Protein AF-A0A8J6FCC7-F1 (afdb_monomer)

Radius of gyration: 23.12 Å; Cα contacts (8 Å, |Δi|>4): 242; chains: 1; bounding box: 59×63×54 Å

pLDDT: mean 72.23, std 24.95, range [28.55, 98.62]

Secondary structure (DSSP, 8-state):
-HHHHHHHTTS-SSHHHHHHHHHHHH-SSS-SS--HHHHHHHHHHHHHHHHTPPP----EEEEEEEESS---SBTTB--TTTS-HHHH------GGGSS-GGGTS----S--------SSSEEEEEEPTTS-EEEEEEEEGGGSTTGGG-TT-SSS-TT-EEEEEEEEPPPP---------PPPP---------------------------GGGGGGSS--

Structure (mmCIF, N/CA/C/O backbone):
data_AF-A0A8J6FCC7-F1
#
_entry.id   AF-A0A8J6FCC7-F1
#
loop_
_atom_site.group_PDB
_atom_site.id
_atom_site.type_symbol
_atom_site.label_atom_id
_atom_site.label_alt_id
_atom_site.label_comp_id
_atom_site.label_asym_id
_atom_site.label_entity_id
_atom_site.label_seq_id
_atom_site.pdbx_PDB_ins_code
_atom_site.Cartn_x
_atom_site.Cartn_y
_atom_site.Cartn_z
_atom_site.occupancy
_atom_site.B_iso_or_equiv
_atom_site.auth_seq_id
_atom_site.auth_comp_id
_atom_site.auth_asym_id
_atom_site.auth_atom_id
_atom_site.pdbx_PDB_model_num
ATOM 1 N N . MET A 1 1 ? -6.623 -7.037 -11.151 1.00 96.75 1 MET A N 1
ATOM 2 C CA . MET A 1 1 ? -7.764 -7.986 -11.128 1.00 96.75 1 MET A CA 1
ATOM 3 C C . MET A 1 1 ? -7.347 -9.444 -11.271 1.00 96.75 1 MET A C 1
ATOM 5 O O . MET A 1 1 ? -7.702 -10.224 -10.401 1.00 96.75 1 MET A O 1
ATOM 9 N N . ILE A 1 2 ? -6.565 -9.826 -12.291 1.00 98.25 2 ILE A N 1
ATOM 10 C CA . ILE A 1 2 ? -6.150 -11.232 -12.497 1.00 98.25 2 ILE A CA 1
ATOM 11 C C . ILE A 1 2 ? -5.465 -11.830 -11.255 1.00 98.25 2 ILE A C 1
ATOM 13 O O . ILE A 1 2 ? -5.877 -12.890 -10.797 1.00 98.25 2 ILE A O 1
ATOM 17 N N . CYS A 1 3 ? -4.495 -11.131 -10.651 1.00 98.50 3 CYS A N 1
ATOM 18 C CA . CYS A 1 3 ? -3.821 -11.611 -9.435 1.00 98.50 3 CYS A CA 1
ATOM 19 C C . CYS A 1 3 ? -4.802 -11.872 -8.277 1.00 98.50 3 CYS A C 1
ATOM 21 O O . CYS A 1 3 ? -4.715 -12.909 -7.629 1.00 98.50 3 CYS A O 1
ATOM 23 N N . ALA A 1 4 ? -5.773 -10.976 -8.057 1.00 98.31 4 ALA A N 1
ATOM 24 C CA . ALA A 1 4 ? -6.797 -11.150 -7.024 1.00 98.31 4 ALA A CA 1
ATOM 25 C C . ALA A 1 4 ? -7.654 -12.398 -7.283 1.00 98.31 4 ALA A C 1
ATOM 27 O O . ALA A 1 4 ? -7.874 -13.201 -6.383 1.00 98.31 4 ALA A O 1
ATOM 28 N N . TYR A 1 5 ? -8.075 -12.623 -8.529 1.00 98.62 5 TYR A N 1
ATOM 29 C CA . TYR A 1 5 ? -8.822 -13.829 -8.886 1.00 98.62 5 TYR A CA 1
ATOM 30 C C . TYR A 1 5 ? -8.006 -15.117 -8.680 1.00 98.62 5 TYR A C 1
ATOM 32 O O . TYR A 1 5 ? -8.532 -16.110 -8.176 1.00 98.62 5 TYR A O 1
ATOM 40 N N . LEU A 1 6 ? -6.715 -15.106 -9.026 1.00 98.44 6 LEU A N 1
ATOM 41 C CA . LEU A 1 6 ? -5.829 -16.254 -8.816 1.00 98.44 6 LEU A CA 1
ATOM 42 C C . LEU A 1 6 ? -5.686 -16.601 -7.326 1.00 98.44 6 LEU A C 1
ATOM 44 O O . LEU A 1 6 ? -5.734 -17.781 -6.979 1.00 98.44 6 LEU A O 1
ATOM 48 N N . LEU A 1 7 ? -5.588 -15.591 -6.455 1.00 98.44 7 LEU A N 1
ATOM 49 C CA . LEU A 1 7 ? -5.625 -15.771 -4.999 1.00 98.44 7 LEU A CA 1
ATOM 50 C C . LEU A 1 7 ? -6.970 -16.345 -4.540 1.00 98.44 7 LEU A C 1
ATOM 52 O O . LEU A 1 7 ? -7.001 -17.338 -3.823 1.00 98.44 7 LEU A O 1
ATOM 56 N N . HIS A 1 8 ? -8.088 -15.785 -5.013 1.00 98.19 8 HIS A N 1
ATOM 57 C CA . HIS A 1 8 ? -9.436 -16.246 -4.653 1.00 98.19 8 HIS A CA 1
ATOM 58 C C . HIS A 1 8 ? -9.672 -17.724 -4.988 1.00 98.19 8 HIS A C 1
ATOM 60 O O . HIS A 1 8 ? -10.324 -18.450 -4.247 1.00 98.19 8 HIS A O 1
ATOM 66 N N . ARG A 1 9 ? -9.132 -18.188 -6.120 1.00 98.25 9 ARG A N 1
ATOM 67 C CA . ARG A 1 9 ? -9.214 -19.591 -6.547 1.00 98.25 9 ARG A CA 1
ATOM 68 C C . ARG A 1 9 ? -8.182 -20.501 -5.875 1.00 98.25 9 ARG A C 1
ATOM 70 O O . ARG A 1 9 ? -8.119 -21.675 -6.238 1.00 98.25 9 ARG A O 1
ATOM 77 N N . GLY A 1 10 ? -7.362 -19.979 -4.963 1.00 97.19 10 GLY A N 1
ATOM 78 C CA . GLY A 1 10 ? -6.313 -20.727 -4.270 1.00 97.19 10 GLY A CA 1
ATOM 79 C C . GLY A 1 10 ? -5.174 -21.187 -5.183 1.00 97.19 10 GLY A C 1
ATOM 80 O O . GLY A 1 10 ? -4.522 -22.184 -4.887 1.00 97.19 10 GLY A O 1
ATOM 81 N N . LYS A 1 11 ? -4.943 -20.515 -6.323 1.00 98.12 11 LYS A N 1
ATOM 82 C CA . LYS A 1 11 ? -3.810 -20.833 -7.218 1.00 98.12 11 LYS A CA 1
ATOM 83 C C . LYS A 1 11 ? -2.474 -20.377 -6.644 1.00 98.12 11 LYS A C 1
ATOM 85 O O . LYS A 1 11 ? -1.461 -21.009 -6.916 1.00 98.12 11 LYS A O 1
ATOM 90 N N . PHE A 1 12 ? -2.505 -19.308 -5.859 1.00 98.00 12 PHE A N 1
ATOM 91 C CA . PHE A 1 12 ? -1.391 -18.814 -5.062 1.00 98.00 12 PHE A CA 1
ATOM 92 C C . PHE A 1 12 ? -1.893 -18.558 -3.648 1.00 98.00 12 PHE A C 1
ATOM 94 O O . PHE A 1 12 ? -3.062 -18.208 -3.468 1.00 98.00 12 PHE A O 1
ATOM 101 N N . LEU A 1 13 ? -1.014 -18.730 -2.662 1.00 94.00 13 LEU A N 1
ATOM 102 C CA . LEU A 1 13 ? -1.332 -18.445 -1.260 1.00 94.00 13 LEU A CA 1
ATOM 103 C C . LEU A 1 13 ? -0.896 -17.034 -0.859 1.00 94.00 13 LEU A C 1
ATOM 105 O O . LEU A 1 13 ? -1.461 -16.458 0.067 1.00 94.00 13 LEU A O 1
ATOM 109 N N . LYS A 1 14 ? 0.096 -16.473 -1.564 1.00 96.62 14 LYS A N 1
ATOM 110 C CA . LYS A 1 14 ? 0.666 -15.155 -1.276 1.00 96.62 14 LYS A CA 1
ATOM 111 C C . LYS A 1 14 ? 0.460 -14.189 -2.436 1.00 96.62 14 LYS A C 1
ATOM 113 O O . LYS A 1 14 ? 0.658 -14.540 -3.600 1.00 96.62 14 LYS A O 1
ATOM 118 N N . ALA A 1 15 ? 0.138 -12.936 -2.112 1.00 97.31 15 ALA A N 1
ATOM 119 C CA . ALA A 1 15 ? -0.019 -11.862 -3.095 1.00 97.31 15 ALA A CA 1
ATOM 120 C C . ALA A 1 15 ? 1.217 -11.684 -3.987 1.00 97.31 15 ALA A C 1
ATOM 122 O O . ALA A 1 15 ? 1.076 -11.541 -5.202 1.00 97.31 15 ALA A O 1
ATOM 123 N N . GLN A 1 16 ? 2.414 -11.737 -3.394 1.00 97.38 16 GLN A N 1
ATOM 124 C CA . GLN A 1 16 ? 3.677 -11.578 -4.114 1.00 97.38 16 GLN A CA 1
ATOM 125 C C . GLN A 1 16 ? 3.848 -12.636 -5.213 1.00 97.38 16 GLN A C 1
ATOM 127 O O . GLN A 1 16 ? 4.177 -12.287 -6.340 1.00 97.38 16 GLN A O 1
ATOM 132 N N . GLU A 1 17 ? 3.530 -13.901 -4.926 1.00 97.94 17 GLU A N 1
ATOM 133 C CA . GLU A 1 17 ? 3.623 -14.996 -5.902 1.00 97.94 17 GLU A CA 1
ATOM 134 C C . GLU A 1 17 ? 2.693 -14.761 -7.099 1.00 97.94 17 GLU A C 1
ATOM 136 O O . GLU A 1 17 ? 3.100 -14.915 -8.249 1.00 97.94 17 GLU A O 1
ATOM 141 N N . ALA A 1 18 ? 1.455 -14.326 -6.844 1.00 98.31 18 ALA A N 1
ATOM 142 C CA . ALA A 1 18 ? 0.495 -14.021 -7.903 1.00 98.31 18 ALA A CA 1
ATOM 143 C C . ALA A 1 18 ? 0.913 -12.805 -8.751 1.00 98.31 18 ALA A C 1
ATOM 145 O O . ALA A 1 18 ? 0.649 -12.767 -9.957 1.00 98.31 18 ALA A O 1
ATOM 146 N N . LEU A 1 19 ? 1.530 -11.794 -8.132 1.00 98.25 19 LEU A N 1
ATOM 147 C CA . LEU A 1 19 ? 2.054 -10.605 -8.811 1.00 98.25 19 LEU A CA 1
ATOM 148 C C . LEU A 1 19 ? 3.264 -10.949 -9.689 1.00 98.25 19 LEU A C 1
ATOM 150 O O . LEU A 1 19 ? 3.307 -10.527 -10.847 1.00 98.25 19 LEU A O 1
ATOM 154 N N . ASP A 1 20 ? 4.200 -11.739 -9.163 1.00 97.94 20 ASP A N 1
ATOM 155 C CA . ASP A 1 20 ? 5.407 -12.166 -9.876 1.00 97.94 20 ASP A CA 1
ATOM 156 C C . ASP A 1 20 ? 5.064 -13.095 -11.036 1.00 97.94 20 ASP A C 1
ATOM 158 O O . ASP A 1 20 ? 5.525 -12.877 -12.156 1.00 97.94 20 ASP A O 1
ATOM 162 N N . PHE A 1 21 ? 4.174 -14.067 -10.810 1.00 98.31 21 PHE A N 1
ATOM 163 C CA . PHE A 1 21 ? 3.663 -14.933 -11.870 1.00 98.31 21 PHE A CA 1
ATOM 164 C C . PHE A 1 21 ? 3.026 -14.123 -13.003 1.00 98.31 21 PHE A C 1
ATOM 166 O O . PHE A 1 21 ? 3.304 -14.364 -14.177 1.00 98.31 21 PHE A O 1
ATOM 173 N N . TYR A 1 22 ? 2.189 -13.136 -12.667 1.00 98.19 22 TYR A N 1
ATOM 174 C CA . TYR A 1 22 ? 1.583 -12.273 -13.676 1.00 98.19 22 TYR A CA 1
ATOM 175 C C . TYR A 1 22 ? 2.640 -11.484 -14.458 1.00 98.19 22 TYR A C 1
ATOM 177 O O . TYR A 1 22 ? 2.552 -11.419 -15.681 1.00 98.19 22 TYR A O 1
ATOM 185 N N . GLY A 1 23 ? 3.643 -10.917 -13.779 1.00 97.81 23 GLY A N 1
ATOM 186 C CA . GLY A 1 23 ? 4.744 -10.203 -14.428 1.00 97.81 23 GLY A CA 1
ATOM 187 C C . GLY A 1 23 ? 5.540 -11.084 -15.388 1.00 97.81 23 GLY A C 1
ATOM 188 O O . GLY A 1 23 ? 5.750 -10.688 -16.531 1.00 97.81 23 GLY A O 1
ATOM 189 N N . GLU A 1 24 ? 5.920 -12.287 -14.952 1.00 97.62 24 GLU A N 1
ATOM 190 C CA . GLU A 1 24 ? 6.700 -13.244 -15.749 1.00 97.62 24 GLU A CA 1
ATOM 191 C C . GLU A 1 24 ? 5.948 -13.711 -17.001 1.00 97.62 24 GLU A C 1
ATOM 193 O O . GLU A 1 24 ? 6.526 -13.820 -18.078 1.00 97.62 24 GLU A O 1
ATOM 198 N N . VAL A 1 25 ? 4.650 -14.000 -16.868 1.00 97.31 25 VAL A N 1
ATOM 199 C CA . VAL A 1 25 ? 3.856 -14.566 -17.966 1.00 97.31 25 VAL A CA 1
ATOM 200 C C . VAL A 1 25 ? 3.360 -13.484 -18.926 1.00 97.31 25 VAL A C 1
ATOM 202 O O . VAL A 1 25 ? 3.245 -13.729 -20.128 1.00 97.31 25 VAL A O 1
ATOM 205 N N . ARG A 1 26 ? 3.033 -12.285 -18.426 1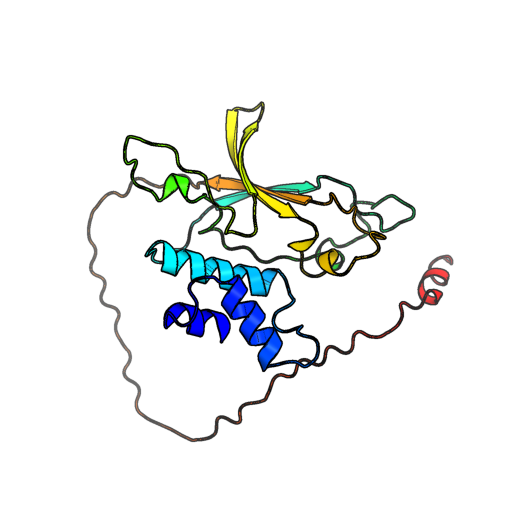.00 97.00 26 ARG A N 1
ATOM 206 C CA . ARG A 1 26 ? 2.419 -11.225 -19.241 1.00 97.00 26 ARG A CA 1
ATOM 207 C C . ARG A 1 26 ? 3.436 -10.347 -19.966 1.00 97.00 26 ARG A C 1
ATOM 209 O O . ARG A 1 26 ? 3.081 -9.805 -21.021 1.00 97.00 26 ARG A O 1
ATOM 216 N N . THR A 1 27 ? 4.637 -10.159 -19.413 1.00 96.38 27 THR A N 1
ATOM 217 C CA . THR A 1 27 ? 5.650 -9.231 -19.946 1.00 96.38 27 THR A CA 1
ATOM 218 C C . THR A 1 27 ? 7.004 -9.913 -20.149 1.00 96.38 27 THR A C 1
ATOM 220 O O . THR A 1 27 ? 7.252 -11.006 -19.659 1.00 96.38 27 THR A O 1
ATOM 223 N N . ARG A 1 28 ? 7.896 -9.283 -20.926 1.00 95.62 28 ARG A N 1
ATOM 224 C CA . ARG A 1 28 ? 9.250 -9.814 -21.193 1.00 95.62 28 ARG A CA 1
ATOM 225 C C . ARG A 1 28 ? 10.293 -9.353 -20.176 1.00 95.62 28 ARG A C 1
ATOM 227 O O . ARG A 1 28 ? 11.355 -9.952 -20.065 1.00 95.62 28 ARG A O 1
ATOM 234 N N . ASP A 1 29 ? 10.004 -8.268 -19.471 1.00 94.44 29 ASP A N 1
ATOM 235 C CA . ASP A 1 29 ? 10.892 -7.591 -18.525 1.00 94.44 29 ASP A CA 1
ATOM 236 C C . ASP A 1 29 ? 10.476 -7.804 -17.061 1.00 94.44 29 ASP A C 1
ATOM 238 O O . ASP A 1 29 ? 11.040 -7.177 -16.164 1.00 94.44 29 ASP A O 1
ATOM 242 N N . LYS A 1 30 ? 9.480 -8.671 -16.826 1.00 93.38 30 LYS A N 1
ATOM 243 C CA . LYS A 1 30 ? 8.884 -8.986 -15.519 1.00 93.38 30 LYS A CA 1
ATOM 244 C C . LYS A 1 30 ? 8.167 -7.806 -14.850 1.00 93.38 30 LYS A C 1
ATOM 246 O O . LYS A 1 30 ? 7.770 -7.892 -13.689 1.00 93.38 30 LYS A O 1
ATOM 251 N N . LYS A 1 31 ? 7.949 -6.698 -15.567 1.00 92.31 31 LYS A N 1
ATOM 252 C CA . LYS A 1 31 ? 7.209 -5.528 -15.079 1.00 92.31 31 LYS A CA 1
ATOM 253 C C . LYS A 1 31 ? 5.712 -5.661 -15.351 1.00 92.31 31 LYS A C 1
ATOM 255 O O . LYS A 1 31 ? 5.165 -4.985 -16.213 1.00 92.31 31 LYS A O 1
ATOM 260 N N . GLY A 1 32 ? 5.049 -6.524 -14.583 1.00 95.62 32 GLY A N 1
ATOM 261 C CA . GLY A 1 32 ? 3.588 -6.644 -14.579 1.00 95.62 32 GLY A CA 1
ATOM 262 C C . GLY A 1 32 ? 2.915 -5.481 -13.841 1.00 95.62 32 GLY A C 1
ATOM 263 O O . GLY A 1 32 ? 2.844 -4.357 -14.329 1.00 95.62 32 GLY A O 1
ATOM 264 N N . VAL A 1 33 ? 2.412 -5.745 -12.634 1.00 96.88 33 VAL A N 1
ATOM 265 C CA . VAL A 1 33 ? 1.816 -4.705 -11.779 1.00 96.88 33 VAL A CA 1
ATOM 266 C C . VAL A 1 33 ? 2.926 -4.017 -10.987 1.00 96.88 33 VAL A C 1
ATOM 268 O O . VAL A 1 33 ? 3.429 -4.558 -9.998 1.00 96.88 33 VAL A O 1
ATOM 271 N N . THR A 1 34 ? 3.323 -2.831 -11.442 1.00 95.44 34 THR A N 1
ATOM 272 C CA . THR A 1 34 ? 4.448 -2.074 -10.871 1.00 95.44 34 THR A CA 1
ATOM 273 C C . THR A 1 34 ? 4.022 -0.901 -9.997 1.00 95.44 34 THR A C 1
ATOM 275 O O . THR A 1 34 ? 4.794 -0.499 -9.133 1.00 95.44 34 THR A O 1
ATOM 278 N N . ILE A 1 35 ? 2.803 -0.380 -10.166 1.00 96.25 35 ILE A N 1
ATOM 279 C CA . ILE A 1 35 ? 2.287 0.732 -9.360 1.00 96.25 35 ILE A CA 1
ATOM 280 C C . ILE A 1 35 ? 2.019 0.234 -7.924 1.00 96.25 35 ILE A C 1
ATOM 282 O O . ILE A 1 35 ? 1.178 -0.656 -7.749 1.00 96.25 35 ILE A O 1
ATOM 286 N N . PRO A 1 36 ? 2.685 0.792 -6.894 1.00 96.81 36 PRO A N 1
ATOM 287 C CA . PRO A 1 36 ? 2.540 0.371 -5.501 1.00 96.81 36 PRO A CA 1
ATOM 288 C C . PRO A 1 36 ? 1.097 0.319 -5.008 1.00 96.81 36 PRO A C 1
ATOM 290 O O . PRO A 1 36 ? 0.691 -0.687 -4.438 1.00 96.81 36 PRO A O 1
ATOM 293 N N . SER A 1 37 ? 0.275 1.333 -5.288 1.00 96.88 37 SER A N 1
ATOM 294 C CA . SER A 1 37 ? -1.135 1.314 -4.884 1.00 96.88 37 SER A CA 1
ATOM 295 C C . SER A 1 37 ? -1.917 0.158 -5.509 1.00 96.88 37 SER A C 1
ATOM 297 O O . SER A 1 37 ? -2.739 -0.457 -4.837 1.00 96.88 37 SER A O 1
ATOM 299 N N . GLN A 1 38 ? -1.638 -0.211 -6.761 1.00 97.62 38 GLN A N 1
ATOM 300 C CA . GLN A 1 38 ? -2.282 -1.374 -7.381 1.00 97.62 38 GLN A CA 1
ATOM 301 C C . GLN A 1 38 ? -1.843 -2.678 -6.706 1.00 97.62 38 GLN A C 1
ATOM 303 O O . GLN A 1 38 ? -2.673 -3.547 -6.439 1.00 97.62 38 GLN A O 1
ATOM 308 N N . ARG A 1 39 ? -0.546 -2.806 -6.395 1.00 97.88 39 ARG A N 1
ATOM 309 C CA . ARG A 1 39 ? 0.006 -3.959 -5.667 1.00 97.88 39 ARG A CA 1
ATOM 310 C C . ARG A 1 39 ? -0.614 -4.070 -4.275 1.00 97.88 39 ARG A C 1
ATOM 312 O O . ARG A 1 39 ? -1.103 -5.141 -3.925 1.00 97.88 39 ARG A O 1
ATOM 319 N N . ARG A 1 40 ? -0.702 -2.958 -3.536 1.00 97.62 40 ARG A N 1
ATOM 320 C CA . ARG A 1 40 ? -1.323 -2.869 -2.206 1.00 97.62 40 ARG A CA 1
ATOM 321 C C . ARG A 1 40 ? -2.738 -3.442 -2.188 1.00 97.62 40 ARG A C 1
ATOM 323 O O . ARG A 1 40 ? -3.073 -4.185 -1.279 1.00 97.62 40 ARG A O 1
ATOM 330 N N . TYR A 1 41 ? -3.553 -3.177 -3.209 1.00 97.81 41 TYR A N 1
ATOM 331 C CA . TYR A 1 41 ? -4.910 -3.733 -3.282 1.00 97.81 41 TYR A CA 1
ATOM 332 C C . TYR A 1 41 ? -4.939 -5.254 -3.514 1.00 97.81 41 TYR A C 1
ATOM 334 O O . TYR A 1 41 ? -5.867 -5.925 -3.065 1.00 97.81 41 TYR A O 1
ATOM 342 N N . VAL A 1 42 ? -3.919 -5.830 -4.160 1.00 98.19 42 VAL A N 1
ATOM 343 C CA . VAL A 1 42 ? -3.766 -7.293 -4.238 1.00 98.19 42 VAL A CA 1
ATOM 344 C C . VAL A 1 42 ? -3.402 -7.866 -2.865 1.00 98.19 42 VAL A C 1
ATOM 346 O O . VAL A 1 42 ? -3.966 -8.885 -2.471 1.00 98.19 42 VAL A O 1
ATOM 349 N N . TYR A 1 43 ? -2.534 -7.186 -2.110 1.00 97.56 43 TYR A N 1
ATOM 350 C CA . TYR A 1 43 ? -2.222 -7.549 -0.723 1.00 97.56 43 TYR A CA 1
ATOM 351 C C . TYR A 1 43 ? -3.434 -7.434 0.204 1.00 97.56 43 TYR A C 1
ATOM 353 O O . TYR A 1 43 ? -3.715 -8.372 0.941 1.00 97.56 43 TYR A O 1
ATOM 361 N N . TYR A 1 44 ? -4.204 -6.347 0.117 1.00 96.88 44 TYR A N 1
ATOM 362 C CA . TYR A 1 44 ? -5.465 -6.178 0.846 1.00 96.88 44 TYR A CA 1
ATOM 363 C C . TYR A 1 44 ? -6.417 -7.345 0.610 1.00 96.88 44 TYR A C 1
ATOM 365 O O . TYR A 1 44 ? -6.943 -7.928 1.554 1.00 96.88 44 TYR A O 1
ATOM 373 N N . TYR A 1 45 ? -6.600 -7.737 -0.648 1.00 97.62 45 TYR A N 1
ATOM 374 C CA . TYR A 1 45 ? -7.473 -8.855 -0.970 1.00 97.62 45 TYR A CA 1
ATOM 375 C C . TYR A 1 45 ? -6.923 -10.198 -0.468 1.00 97.62 45 TYR A C 1
ATOM 377 O O . TYR A 1 45 ? -7.663 -10.995 0.103 1.00 97.62 45 TYR A O 1
ATOM 385 N N . SER A 1 46 ? -5.615 -10.432 -0.613 1.00 96.75 46 SER A N 1
ATOM 386 C CA . SER A 1 46 ? -4.942 -11.606 -0.041 1.00 96.75 46 SER A CA 1
ATOM 387 C C . SER A 1 46 ? -5.131 -11.689 1.474 1.00 96.75 46 SER A C 1
ATOM 389 O O . SER A 1 46 ? -5.350 -12.775 2.003 1.00 96.75 46 SER A O 1
ATOM 391 N N . TYR A 1 47 ? -5.070 -10.549 2.165 1.00 94.94 47 TYR A N 1
ATOM 392 C CA . TYR A 1 47 ? -5.268 -10.454 3.605 1.00 94.94 47 TYR A CA 1
ATOM 393 C C . TYR A 1 47 ? -6.703 -10.810 4.011 1.00 94.94 47 TYR A C 1
ATOM 395 O O . TYR A 1 47 ? -6.880 -11.581 4.953 1.00 94.94 47 TYR A O 1
ATOM 403 N N . LEU A 1 48 ? -7.718 -10.321 3.287 1.00 95.56 48 LEU A N 1
ATOM 404 C CA . LEU A 1 48 ? -9.117 -10.701 3.534 1.00 95.56 48 LEU A CA 1
ATOM 405 C C . LEU A 1 48 ? -9.312 -12.217 3.415 1.00 95.56 48 LEU A C 1
ATOM 407 O O . LEU A 1 48 ? -9.881 -12.834 4.311 1.00 95.56 48 LEU A O 1
ATOM 411 N N . LEU A 1 49 ? -8.778 -12.826 2.349 1.00 95.69 49 LEU A N 1
ATOM 412 C CA . LEU A 1 49 ? -8.870 -14.272 2.129 1.00 95.69 49 LEU A CA 1
ATOM 413 C C . LEU A 1 49 ? -8.152 -15.073 3.221 1.00 95.69 49 LEU A C 1
ATOM 415 O O . LEU A 1 49 ? -8.724 -16.009 3.767 1.00 95.69 49 LEU A O 1
ATOM 419 N N . LYS A 1 50 ? -6.907 -14.703 3.556 1.00 94.00 50 LYS A N 1
ATOM 420 C CA . LYS A 1 50 ? -6.083 -15.417 4.548 1.00 94.00 50 LYS A CA 1
ATOM 421 C C . LYS A 1 50 ? -6.723 -15.418 5.937 1.00 94.00 50 LYS A C 1
ATOM 423 O O . LYS A 1 50 ? -6.610 -16.409 6.652 1.00 94.00 50 LYS A O 1
ATOM 428 N N . ASN A 1 51 ? -7.386 -14.324 6.305 1.00 92.06 51 ASN A N 1
ATOM 429 C CA . ASN A 1 51 ? -7.990 -14.151 7.624 1.00 92.06 51 ASN A CA 1
ATOM 430 C C . ASN A 1 51 ? -9.501 -14.442 7.645 1.00 92.06 51 ASN A C 1
ATOM 432 O O . ASN A 1 51 ? -10.120 -14.281 8.690 1.00 92.06 51 ASN A O 1
ATOM 436 N N . ASN A 1 52 ? -10.092 -14.877 6.523 1.00 93.62 52 ASN A N 1
ATOM 437 C CA . ASN A 1 52 ? -11.537 -15.093 6.370 1.00 93.62 52 ASN A CA 1
ATOM 438 C C . ASN A 1 52 ? -12.373 -13.882 6.822 1.00 93.62 52 ASN A C 1
ATOM 440 O O . ASN A 1 52 ? -13.345 -14.022 7.561 1.00 93.62 52 ASN A O 1
ATOM 444 N N . LEU A 1 53 ? -11.959 -12.685 6.404 1.00 93.06 53 LEU A N 1
ATOM 445 C CA . LEU A 1 53 ? -12.613 -11.433 6.771 1.00 93.06 53 LEU A CA 1
ATOM 446 C C . LEU A 1 53 ? -13.539 -10.953 5.657 1.00 93.06 53 LEU A C 1
ATOM 448 O O . LEU A 1 53 ? -13.137 -10.874 4.493 1.00 93.06 53 LEU A O 1
ATOM 452 N N . ASP A 1 54 ? -14.732 -10.519 6.047 1.00 93.56 54 ASP A N 1
ATOM 453 C CA . ASP A 1 54 ? -15.622 -9.762 5.177 1.00 93.56 54 ASP A CA 1
ATOM 454 C C . ASP A 1 54 ? -15.281 -8.271 5.240 1.00 93.56 54 ASP A C 1
ATOM 456 O O . ASP A 1 54 ? -15.132 -7.672 6.310 1.00 93.56 54 ASP A O 1
ATOM 460 N N . TYR A 1 55 ? -15.158 -7.652 4.067 1.00 94.38 55 TYR A N 1
ATOM 461 C CA . TYR A 1 55 ? -14.916 -6.220 3.981 1.00 94.38 55 TYR A CA 1
ATOM 462 C C . TYR A 1 55 ? -16.128 -5.433 4.492 1.00 94.38 55 TYR A C 1
ATOM 464 O O . TYR A 1 55 ? -17.258 -5.649 4.052 1.00 94.38 55 TYR A O 1
ATOM 472 N N . ARG A 1 56 ? -15.868 -4.435 5.339 1.00 92.94 56 ARG A N 1
ATOM 473 C CA . ARG A 1 56 ? -16.845 -3.413 5.728 1.00 92.94 56 ARG A CA 1
ATOM 474 C C . ARG A 1 56 ? -16.218 -2.019 5.666 1.00 92.94 56 ARG A C 1
ATOM 476 O O . ARG A 1 56 ? -15.027 -1.880 5.943 1.00 92.94 56 ARG A O 1
ATOM 483 N N . PRO A 1 57 ? -16.980 -0.965 5.343 1.00 93.94 57 PRO A N 1
ATOM 484 C CA . PRO A 1 57 ? -16.488 0.399 5.482 1.00 93.94 57 PRO A CA 1
ATOM 485 C C . PRO A 1 57 ? -16.112 0.694 6.942 1.00 93.94 57 PRO A C 1
ATOM 487 O O . PRO A 1 57 ? -16.904 0.445 7.850 1.00 93.94 57 PRO A O 1
ATOM 490 N N . VAL A 1 58 ? -14.914 1.236 7.172 1.00 92.69 58 VAL A N 1
ATOM 491 C CA . VAL A 1 58 ? -14.448 1.656 8.504 1.00 92.69 58 VAL A CA 1
ATOM 492 C C . VAL A 1 58 ? -14.257 3.163 8.496 1.00 92.69 58 VAL A C 1
ATOM 494 O O . VAL A 1 58 ? -13.359 3.682 7.828 1.00 92.69 58 VAL A O 1
ATOM 497 N N . ALA A 1 59 ? -15.123 3.871 9.217 1.00 94.06 59 ALA A N 1
ATOM 498 C CA . ALA A 1 59 ? -15.029 5.314 9.368 1.00 94.06 59 ALA A CA 1
ATOM 499 C C . ALA A 1 59 ? -13.885 5.666 10.328 1.00 94.06 59 ALA A C 1
ATOM 501 O O . ALA A 1 59 ? -13.839 5.196 11.463 1.00 94.06 59 ALA A O 1
ATOM 502 N N . LEU A 1 60 ? -12.962 6.505 9.864 1.00 93.44 60 LEU A N 1
ATOM 503 C CA . LEU A 1 60 ? -11.861 7.039 10.659 1.00 93.44 60 LEU A CA 1
ATOM 504 C C . LEU A 1 60 ? -11.792 8.550 10.474 1.00 93.44 60 LEU A C 1
ATOM 506 O O . LEU A 1 60 ? -12.052 9.069 9.389 1.00 93.44 60 LEU A O 1
ATOM 510 N N . LEU A 1 61 ? -11.382 9.252 11.525 1.00 94.38 61 LEU A N 1
ATOM 511 C CA . LEU A 1 61 ? -11.044 10.666 11.444 1.00 94.38 61 LEU A CA 1
ATOM 512 C C . LEU A 1 61 ? -9.574 10.794 11.072 1.00 94.38 61 LEU A C 1
ATOM 514 O O . LEU A 1 61 ? -8.708 10.322 11.807 1.00 94.38 61 LEU A O 1
ATOM 518 N N . PHE A 1 62 ? -9.291 11.435 9.943 1.00 94.44 62 PHE A N 1
ATOM 519 C CA . PHE A 1 62 ? -7.930 11.769 9.539 1.00 94.44 62 PHE A CA 1
ATOM 520 C C . PHE A 1 62 ? -7.503 13.094 10.174 1.00 94.44 62 PHE A C 1
ATOM 522 O O . PHE A 1 62 ? -8.176 14.107 10.003 1.00 94.44 62 PHE A O 1
ATOM 529 N N . HIS A 1 63 ? -6.383 13.094 10.901 1.00 93.06 63 HIS A N 1
ATOM 530 C CA . HIS A 1 63 ? -5.924 14.276 11.643 1.00 93.06 63 HIS A CA 1
ATOM 531 C C . HIS A 1 63 ? -4.784 15.000 10.951 1.00 93.06 63 HIS A C 1
ATOM 533 O O . HIS A 1 63 ? -4.789 16.225 10.855 1.00 93.06 63 HIS A O 1
ATOM 539 N N . LYS A 1 64 ? -3.761 14.255 10.527 1.00 92.44 64 LYS A N 1
ATOM 540 C CA . LYS A 1 64 ? -2.545 14.841 9.960 1.00 92.44 64 LYS A CA 1
ATOM 541 C C . LYS A 1 64 ? -1.741 13.838 9.144 1.00 92.44 64 LYS A C 1
ATOM 543 O O . LYS A 1 64 ? -1.807 12.627 9.353 1.00 92.44 64 LYS A O 1
ATOM 548 N N . MET A 1 65 ? -0.912 14.401 8.273 1.00 92.00 65 MET A N 1
ATOM 549 C CA . MET A 1 65 ? 0.163 13.730 7.553 1.00 92.00 65 MET A CA 1
ATOM 550 C C . MET A 1 65 ? 1.506 14.283 8.036 1.00 92.00 65 MET A C 1
ATOM 552 O O . MET A 1 65 ? 1.626 15.486 8.274 1.00 92.00 65 MET A O 1
ATOM 556 N N . MET A 1 66 ? 2.517 13.429 8.164 1.00 90.88 66 MET A N 1
ATOM 557 C CA . MET A 1 66 ? 3.880 13.833 8.511 1.00 90.88 66 MET A CA 1
ATOM 558 C C . MET A 1 66 ? 4.883 13.195 7.554 1.00 90.88 66 MET A C 1
ATOM 560 O O . MET A 1 66 ? 4.754 12.018 7.220 1.00 90.88 66 MET A O 1
ATOM 564 N N . PHE A 1 67 ? 5.896 13.957 7.147 1.00 92.06 67 PHE A N 1
ATOM 565 C CA . PHE A 1 67 ? 7.034 13.430 6.398 1.00 92.06 67 PHE A CA 1
ATOM 566 C C . PHE A 1 67 ? 8.215 13.209 7.328 1.00 92.06 67 PHE A C 1
ATOM 568 O O . PHE A 1 67 ? 8.545 14.083 8.127 1.00 92.06 67 PHE A O 1
ATOM 575 N N . GLU A 1 68 ? 8.860 12.053 7.204 1.00 89.88 68 GLU A N 1
ATOM 576 C CA . GLU A 1 68 ? 10.054 11.736 7.992 1.00 89.88 68 GLU A CA 1
ATOM 577 C C . GLU A 1 68 ? 11.293 12.492 7.489 1.00 89.88 68 GLU A C 1
ATOM 579 O O . GLU A 1 68 ? 12.162 12.861 8.270 1.00 89.88 68 GLU A O 1
ATOM 584 N N . THR A 1 69 ? 11.359 12.781 6.187 1.00 90.25 69 THR A N 1
ATOM 585 C CA . THR A 1 69 ? 12.394 13.638 5.587 1.00 90.25 69 THR A CA 1
ATOM 586 C C . THR A 1 69 ? 11.767 14.630 4.612 1.00 90.25 69 THR A C 1
ATOM 588 O O . THR A 1 69 ? 10.638 14.440 4.161 1.00 90.25 69 THR A O 1
ATOM 591 N N . ILE A 1 70 ? 12.479 15.714 4.300 1.00 86.75 70 ILE A N 1
ATOM 592 C CA . ILE A 1 70 ? 11.974 16.782 3.429 1.00 86.75 70 ILE A CA 1
ATOM 593 C C . ILE A 1 70 ? 12.259 16.415 1.962 1.00 86.75 70 ILE A C 1
ATOM 595 O O . ILE A 1 70 ? 13.414 16.136 1.633 1.00 86.75 70 ILE A O 1
ATOM 599 N N . PRO A 1 71 ? 11.252 16.421 1.068 1.00 86.12 71 PRO A N 1
ATOM 600 C CA . PRO A 1 71 ? 11.490 16.282 -0.366 1.00 86.12 71 PRO A CA 1
ATOM 601 C C . PRO A 1 71 ? 12.345 17.435 -0.929 1.00 86.12 71 PRO A C 1
ATOM 603 O O . PRO A 1 71 ? 12.212 18.579 -0.502 1.00 86.12 71 PRO A O 1
ATOM 606 N N . MET A 1 72 ? 13.208 17.158 -1.906 1.00 84.06 72 MET A N 1
ATOM 607 C CA . MET A 1 72 ? 14.228 18.080 -2.427 1.00 84.06 72 MET A CA 1
ATOM 608 C C . MET A 1 72 ? 13.916 18.511 -3.869 1.00 84.06 72 MET A C 1
ATOM 610 O O . MET A 1 72 ? 14.514 18.005 -4.812 1.00 84.06 72 MET A O 1
ATOM 614 N N . PHE A 1 73 ? 12.972 19.436 -4.058 1.00 74.81 73 PHE A N 1
ATOM 615 C CA . PHE A 1 73 ? 12.540 19.872 -5.399 1.00 74.81 73 PHE A CA 1
ATOM 616 C C . PHE A 1 73 ? 13.102 21.241 -5.825 1.00 74.81 73 PHE A C 1
ATOM 618 O O . PHE A 1 73 ? 13.205 21.487 -7.022 1.00 74.81 73 PHE A O 1
ATOM 625 N N . SER A 1 74 ? 13.566 22.076 -4.883 1.00 64.94 74 SER A N 1
ATOM 626 C CA . SER A 1 74 ? 14.148 23.399 -5.168 1.00 64.94 74 SER A CA 1
ATOM 627 C C . SER A 1 74 ? 15.458 23.608 -4.396 1.00 64.94 74 SER A C 1
ATOM 629 O O . SER A 1 74 ? 15.471 24.128 -3.280 1.00 64.94 74 SER A O 1
ATOM 631 N N . GLY A 1 75 ? 16.584 23.157 -4.962 1.00 57.72 75 GLY A N 1
ATOM 632 C CA . GLY A 1 75 ? 17.921 23.429 -4.405 1.00 57.72 75 GLY A CA 1
ATOM 633 C C . GLY A 1 75 ? 18.159 22.886 -2.987 1.00 57.72 75 GLY A C 1
ATOM 634 O O . GLY A 1 75 ? 18.891 23.494 -2.212 1.00 57.72 75 GLY A O 1
ATOM 635 N N . GLY A 1 76 ? 17.520 21.767 -2.628 1.00 57.47 76 GLY A N 1
ATOM 636 C CA . GLY A 1 76 ? 17.641 21.143 -1.301 1.00 57.47 76 GLY A CA 1
ATOM 637 C C . GLY A 1 76 ? 16.571 21.559 -0.285 1.00 57.47 76 GLY A C 1
ATOM 638 O O . GLY A 1 76 ? 16.585 21.068 0.841 1.00 57.47 76 GLY A O 1
ATOM 639 N N . THR A 1 77 ? 15.609 22.403 -0.671 1.00 57.25 77 THR A N 1
ATOM 640 C CA . THR A 1 77 ? 14.400 22.674 0.124 1.00 57.25 77 THR A CA 1
ATOM 641 C C . THR A 1 77 ? 13.141 22.50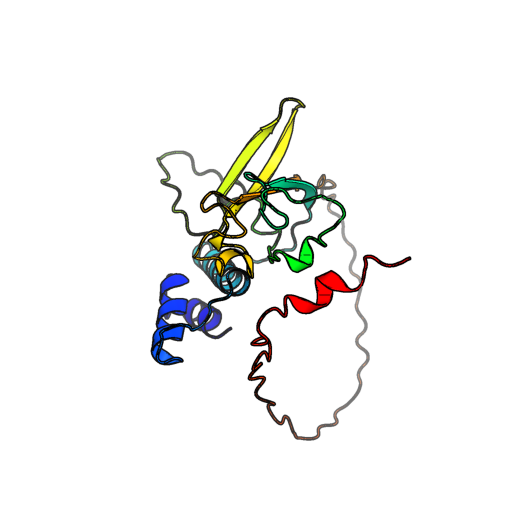2 -0.727 1.00 57.25 77 THR A C 1
ATOM 643 O O . THR A 1 77 ? 13.187 22.553 -1.955 1.00 57.25 77 THR A O 1
ATOM 646 N N . CYS A 1 78 ? 12.005 22.254 -0.079 1.00 58.09 78 CYS A N 1
ATOM 647 C CA . CYS A 1 78 ? 10.683 22.317 -0.694 1.00 58.09 78 CYS A CA 1
ATOM 648 C C . CYS A 1 78 ? 9.915 23.421 0.032 1.00 58.09 78 CYS A C 1
ATOM 650 O O . CYS A 1 78 ? 9.630 23.295 1.226 1.00 58.09 78 CYS A O 1
ATOM 652 N N . SER A 1 79 ? 9.592 24.517 -0.651 1.00 54.50 79 SER A N 1
ATOM 653 C CA . SER A 1 79 ? 8.671 25.516 -0.111 1.00 54.50 79 SER A CA 1
ATOM 654 C C . SER A 1 79 ? 7.261 24.910 -0.091 1.00 54.50 79 SER A C 1
ATOM 656 O O . SER A 1 79 ? 6.790 24.358 -1.083 1.00 54.50 79 SER A O 1
ATOM 658 N N . LYS A 1 80 ? 6.565 24.993 1.054 1.00 52.91 80 LYS A N 1
ATOM 659 C CA . LYS A 1 80 ? 5.194 24.456 1.226 1.00 52.91 80 LYS A CA 1
ATOM 660 C C . LYS A 1 80 ? 4.169 25.035 0.239 1.00 52.91 80 LYS A C 1
ATOM 662 O O . LYS A 1 80 ? 3.085 24.479 0.114 1.00 52.91 80 LYS A O 1
ATOM 667 N N . TYR A 1 81 ? 4.494 26.157 -0.398 1.00 49.38 81 TYR A N 1
ATOM 668 C CA . TYR A 1 81 ? 3.565 26.969 -1.181 1.00 49.38 81 TYR A CA 1
ATOM 669 C C . TYR A 1 81 ? 3.751 26.843 -2.698 1.00 49.38 81 TYR A C 1
ATOM 671 O O . TYR A 1 81 ? 2.914 27.351 -3.431 1.00 49.38 81 TYR A O 1
ATOM 679 N N . ASP A 1 82 ? 4.811 26.175 -3.167 1.00 47.06 82 ASP A N 1
ATOM 680 C CA . ASP A 1 82 ? 5.208 26.201 -4.588 1.00 47.06 82 ASP A CA 1
ATOM 681 C C . ASP A 1 82 ? 4.964 24.863 -5.310 1.00 47.06 82 ASP A C 1
ATOM 683 O O . ASP A 1 82 ? 5.082 24.742 -6.525 1.00 47.06 82 ASP A O 1
ATOM 687 N N . LEU A 1 83 ? 4.587 23.821 -4.563 1.00 52.59 83 LEU A N 1
ATOM 688 C CA . LEU A 1 83 ? 4.427 22.467 -5.083 1.00 52.59 83 LEU A CA 1
ATOM 689 C C . LEU A 1 83 ? 3.111 21.882 -4.580 1.00 52.59 83 LEU A C 1
ATOM 691 O O . LEU A 1 83 ? 2.951 21.573 -3.400 1.00 52.59 83 LEU A O 1
ATOM 695 N N . SER A 1 84 ? 2.149 21.705 -5.485 1.00 56.06 84 SER A N 1
ATOM 696 C CA . SER A 1 84 ? 0.970 20.891 -5.195 1.00 56.06 84 SER A CA 1
ATOM 697 C C . SER A 1 84 ? 1.446 19.472 -4.876 1.00 56.06 84 SER A C 1
ATOM 699 O O . SER A 1 84 ? 1.990 18.805 -5.758 1.00 56.06 84 SER A O 1
ATOM 701 N N . LEU A 1 85 ? 1.249 19.012 -3.636 1.00 58.75 85 LEU A N 1
ATOM 702 C CA . LEU A 1 85 ? 1.664 17.684 -3.155 1.00 58.75 85 LEU A CA 1
ATOM 703 C C . LEU A 1 85 ? 1.256 16.547 -4.110 1.00 58.75 85 LEU A C 1
ATOM 705 O O . LEU A 1 85 ? 2.030 15.615 -4.317 1.00 58.75 85 LEU A O 1
ATOM 709 N N . GLU A 1 86 ? 0.103 16.681 -4.774 1.00 57.34 86 GLU A N 1
ATOM 710 C CA . GLU A 1 86 ? -0.404 15.749 -5.795 1.00 57.34 86 GLU A CA 1
ATOM 711 C C . GLU A 1 86 ? 0.538 15.560 -6.998 1.00 57.34 86 GLU A C 1
ATOM 713 O O . GLU A 1 86 ? 0.599 14.484 -7.601 1.00 57.34 86 GLU A O 1
ATOM 718 N N . LYS A 1 87 ? 1.318 16.590 -7.352 1.00 67.44 87 LYS A N 1
ATOM 719 C CA . LYS A 1 87 ? 2.316 16.501 -8.428 1.00 67.44 87 LYS A CA 1
ATOM 720 C C . LYS A 1 87 ? 3.550 15.706 -8.000 1.00 67.44 87 LYS A C 1
ATOM 722 O O . LYS A 1 87 ? 4.196 15.111 -8.855 1.00 67.44 87 LYS A O 1
ATOM 727 N N . MET A 1 88 ? 3.855 15.648 -6.702 1.00 71.25 88 MET A N 1
ATOM 728 C CA . MET A 1 88 ? 5.084 15.040 -6.177 1.00 71.25 88 MET A CA 1
ATOM 729 C C . MET A 1 88 ? 4.918 13.538 -5.928 1.00 71.25 88 MET A C 1
ATOM 731 O O . MET A 1 88 ? 5.779 12.740 -6.297 1.00 71.25 88 MET A O 1
ATOM 735 N N . PHE A 1 89 ? 3.807 13.142 -5.307 1.00 79.69 89 PHE A N 1
ATOM 736 C CA . PHE A 1 89 ? 3.450 11.745 -5.085 1.00 79.69 89 PHE A CA 1
ATOM 737 C C . PHE A 1 89 ? 1.945 11.600 -4.845 1.00 79.69 89 PHE A C 1
ATOM 739 O O . PHE A 1 89 ? 1.280 12.516 -4.376 1.00 79.69 89 PHE A O 1
ATOM 746 N N . HIS A 1 90 ? 1.420 10.414 -5.129 1.00 87.94 90 HIS A N 1
ATOM 747 C CA . HIS A 1 90 ? 0.087 10.000 -4.709 1.00 87.94 90 HIS A CA 1
ATOM 748 C C . HIS A 1 90 ? 0.138 8.554 -4.221 1.00 87.94 90 HIS A C 1
ATOM 750 O O . HIS A 1 90 ? 1.088 7.816 -4.503 1.00 87.94 90 HIS A O 1
ATOM 756 N N . PHE A 1 91 ? -0.872 8.174 -3.450 1.00 93.88 91 PHE A N 1
ATOM 757 C CA . PHE A 1 91 ? -1.056 6.827 -2.934 1.00 93.88 91 PHE A CA 1
ATOM 758 C C . PHE A 1 91 ? -2.544 6.598 -2.657 1.00 93.88 91 PHE A C 1
ATOM 760 O O . PHE A 1 91 ? -3.271 7.537 -2.340 1.00 93.88 91 PHE A O 1
ATOM 767 N N . TRP A 1 92 ? -2.979 5.343 -2.725 1.00 94.19 92 TRP A N 1
ATOM 768 C CA . TRP A 1 92 ? -4.337 4.937 -2.366 1.00 94.19 92 TRP A CA 1
ATOM 769 C C . TRP A 1 92 ? -4.312 3.932 -1.224 1.00 94.19 92 TRP A C 1
ATOM 771 O O . TRP A 1 92 ? -3.660 2.892 -1.315 1.00 94.19 92 TRP A O 1
ATOM 781 N N . VAL A 1 93 ? -5.051 4.221 -0.160 1.00 95.31 93 VAL A N 1
ATOM 782 C CA . VAL A 1 93 ? -5.196 3.354 1.017 1.00 95.31 93 VAL A CA 1
ATOM 783 C C . VAL A 1 93 ? -6.677 3.155 1.315 1.00 95.31 93 VAL A C 1
ATOM 785 O O . VAL A 1 93 ? -7.502 3.975 0.919 1.00 95.31 93 VAL A O 1
ATOM 788 N N . ASN A 1 94 ? -7.021 2.065 1.998 1.00 94.81 94 ASN A N 1
ATOM 789 C CA . ASN A 1 94 ? -8.386 1.800 2.444 1.00 94.81 94 ASN A CA 1
ATOM 790 C C . ASN A 1 94 ? -8.403 1.718 3.974 1.00 94.81 94 ASN A C 1
ATOM 792 O O . ASN A 1 94 ? -7.602 0.997 4.570 1.00 94.81 94 ASN A O 1
ATOM 796 N N . THR A 1 95 ? -9.302 2.478 4.601 1.00 94.50 95 THR A N 1
ATOM 797 C CA . THR A 1 95 ? -9.374 2.646 6.059 1.00 94.50 95 THR A CA 1
ATOM 798 C C . THR A 1 95 ? -9.707 1.363 6.807 1.00 94.50 95 THR A C 1
ATOM 800 O O . THR A 1 95 ? -9.336 1.254 7.969 1.00 94.50 95 THR A O 1
ATOM 803 N N . PHE A 1 96 ? -10.330 0.371 6.159 1.00 93.94 96 PHE A N 1
ATOM 804 C CA . PHE A 1 96 ? -10.560 -0.945 6.763 1.00 93.94 96 PHE A CA 1
ATOM 805 C C . PHE A 1 96 ? -9.260 -1.596 7.244 1.00 93.94 96 PHE A C 1
ATOM 807 O O . PHE A 1 96 ? -9.239 -2.217 8.300 1.00 93.94 96 PHE A O 1
ATOM 814 N N . PHE A 1 97 ? -8.170 -1.396 6.499 1.00 92.69 97 PHE A N 1
ATOM 815 C CA . PHE A 1 97 ? -6.863 -1.984 6.786 1.00 92.69 97 PHE A CA 1
ATOM 816 C C . PHE A 1 97 ? -5.964 -1.055 7.606 1.00 92.69 97 PHE A C 1
ATOM 818 O O . PHE A 1 97 ? -4.767 -1.303 7.669 1.00 92.69 97 PHE A O 1
ATOM 825 N N . VAL A 1 98 ? -6.475 0.057 8.150 1.00 90.00 98 VAL A N 1
ATOM 826 C CA . VAL A 1 98 ? -5.682 0.988 8.975 1.00 90.00 98 VAL A CA 1
ATOM 827 C C . VAL A 1 98 ? -5.602 0.541 10.439 1.00 90.00 98 VAL A C 1
ATOM 829 O O . VAL A 1 98 ? -4.497 0.544 10.981 1.00 90.00 98 VAL A O 1
ATOM 832 N N . PRO A 1 99 ? -6.708 0.150 11.101 1.00 80.19 99 PRO A N 1
ATOM 833 C CA . PRO A 1 99 ? -6.624 -0.572 12.361 1.00 80.19 99 PRO A CA 1
ATOM 834 C C . PRO A 1 99 ? -5.991 -1.935 12.067 1.00 80.19 99 PRO A C 1
ATOM 836 O O . PRO A 1 99 ? -6.499 -2.687 11.237 1.00 80.19 99 PRO A O 1
ATOM 839 N N . GLY A 1 100 ? -4.827 -2.207 12.657 1.00 65.56 100 GLY A N 1
ATOM 840 C CA . GLY A 1 100 ? -4.066 -3.425 12.388 1.00 65.56 100 GLY A CA 1
ATOM 841 C C . GLY A 1 100 ? -4.821 -4.715 12.762 1.00 65.56 100 GLY A C 1
ATOM 842 O O . GLY A 1 100 ? -5.884 -4.664 13.386 1.00 65.56 100 GLY A O 1
ATOM 843 N N . PRO A 1 101 ? -4.258 -5.891 12.425 1.00 54.72 101 PRO A N 1
ATOM 844 C CA . PRO A 1 101 ? -4.841 -7.201 12.750 1.00 54.72 101 PRO A CA 1
ATOM 845 C C . PRO A 1 101 ? -5.169 -7.391 14.241 1.00 54.72 101 PRO A C 1
ATOM 847 O O . PRO A 1 101 ? -6.088 -8.141 14.568 1.00 54.72 101 PRO A O 1
ATOM 850 N N . ASP A 1 102 ? -4.457 -6.695 15.131 1.00 54.09 102 ASP A N 1
ATOM 851 C CA . ASP A 1 102 ? -4.578 -6.825 16.588 1.00 54.09 102 ASP A CA 1
ATOM 852 C C . ASP A 1 102 ? -5.966 -6.443 17.139 1.00 54.09 102 ASP A C 1
ATOM 854 O O . ASP A 1 102 ? -6.312 -6.847 18.246 1.00 54.09 102 ASP A O 1
ATOM 858 N N . GLU A 1 103 ? -6.785 -5.700 16.383 1.00 53.81 103 GLU A N 1
ATOM 859 C CA . GLU A 1 103 ? -8.159 -5.365 16.789 1.00 53.81 103 GLU A CA 1
ATOM 860 C C . GLU A 1 103 ? -9.229 -6.337 16.274 1.00 53.81 103 GLU A C 1
ATOM 862 O O . GLU A 1 103 ? -10.339 -6.346 16.803 1.00 53.81 103 GLU A O 1
ATOM 867 N N . TYR A 1 104 ? -8.918 -7.149 15.260 1.00 49.75 104 TYR A N 1
ATOM 868 C CA . TYR A 1 104 ? -9.874 -8.082 14.645 1.00 49.75 104 TYR A CA 1
ATOM 869 C C . TYR A 1 104 ? -9.695 -9.529 15.117 1.00 49.75 104 TYR A C 1
ATOM 871 O O . TYR A 1 104 ? -10.537 -10.376 14.822 1.00 49.75 104 TYR A O 1
ATOM 879 N N . SER A 1 105 ? -8.620 -9.817 15.853 1.00 41.91 105 SER A N 1
ATOM 880 C CA . SER A 1 105 ? -8.397 -11.113 16.487 1.00 41.91 105 SER A CA 1
ATOM 881 C C . SER A 1 105 ? -9.035 -11.113 17.878 1.00 41.91 105 SER A C 1
ATOM 883 O O . SER A 1 105 ? -8.602 -10.372 18.765 1.00 41.91 105 SER A O 1
ATOM 885 N N . GLU A 1 106 ? -10.071 -11.929 18.096 1.00 36.25 106 GLU A N 1
ATOM 886 C CA . GLU A 1 106 ? -10.516 -12.245 19.456 1.00 36.25 106 GLU A CA 1
ATOM 887 C C . GLU A 1 106 ? -9.307 -12.756 20.252 1.00 36.25 106 GLU A C 1
ATOM 889 O O . GLU A 1 106 ? -8.591 -13.657 19.812 1.00 36.25 106 GLU A O 1
ATOM 894 N N . LYS A 1 107 ? -9.045 -12.140 21.411 1.00 33.84 107 LYS A N 1
ATOM 895 C CA . LYS A 1 107 ? -7.919 -12.474 22.289 1.00 33.84 107 LYS A CA 1
ATOM 896 C C . LYS A 1 107 ? -7.949 -13.963 22.647 1.00 33.84 107 LYS A C 1
ATOM 898 O O . LYS A 1 107 ? -8.640 -14.358 23.580 1.00 33.84 107 LYS A O 1
ATOM 903 N N . VAL A 1 108 ? -7.149 -14.774 21.964 1.00 30.94 108 VAL A N 1
ATOM 904 C CA . VAL A 1 108 ? -6.746 -16.084 22.475 1.00 30.94 108 VAL A CA 1
ATOM 905 C C . VAL A 1 108 ? -5.526 -15.885 23.367 1.00 30.94 108 VAL A C 1
ATOM 907 O O . VAL A 1 108 ? -4.448 -15.489 22.926 1.00 30.94 108 VAL A O 1
ATOM 910 N N . GLU A 1 109 ? -5.747 -16.087 24.664 1.00 34.47 109 GLU A N 1
ATOM 911 C CA . GLU A 1 109 ? -4.712 -16.122 25.689 1.00 34.47 109 GLU A CA 1
ATOM 912 C C . GLU A 1 109 ? -3.686 -17.221 25.366 1.00 34.47 109 GLU A C 1
ATOM 914 O O . GLU A 1 109 ? -4.049 -18.365 25.097 1.00 34.47 109 GLU A O 1
ATOM 919 N N . ASN A 1 110 ? -2.410 -16.850 25.492 1.00 32.22 110 ASN A N 1
ATOM 920 C CA . ASN A 1 110 ? -1.187 -17.654 25.389 1.00 32.22 110 ASN A CA 1
ATOM 921 C C . ASN A 1 110 ? -0.521 -17.775 24.008 1.00 32.22 110 ASN A C 1
ATOM 923 O O . ASN A 1 110 ? -0.910 -18.569 23.160 1.00 32.22 110 ASN A O 1
ATOM 927 N N . GLY A 1 111 ? 0.649 -17.129 23.913 1.00 28.55 111 GLY A N 1
ATOM 928 C CA . GLY A 1 111 ? 1.794 -17.657 23.170 1.00 28.55 111 GLY A CA 1
ATOM 929 C C . GLY A 1 111 ? 2.188 -16.864 21.929 1.00 28.55 111 GLY A C 1
ATOM 930 O O . GLY A 1 111 ? 1.545 -16.968 20.898 1.00 28.55 111 GLY A O 1
ATOM 931 N N . THR A 1 112 ? 3.291 -16.121 22.054 1.00 34.53 112 THR A N 1
ATOM 932 C CA . THR A 1 112 ? 4.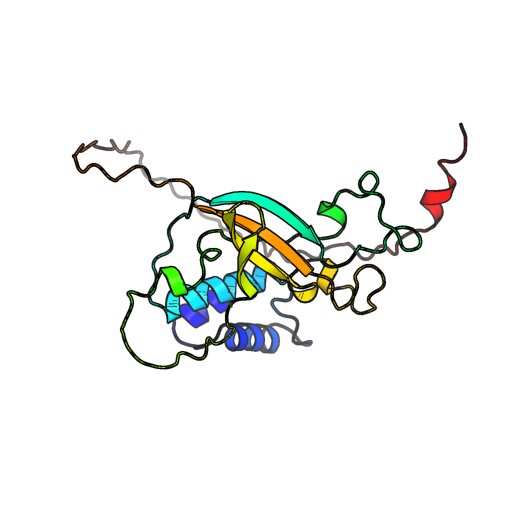219 -15.664 21.002 1.00 34.53 112 THR A CA 1
ATOM 933 C C . THR A 1 112 ? 3.679 -15.659 19.570 1.00 34.53 112 THR A C 1
ATOM 935 O O . THR A 1 112 ? 3.762 -16.665 18.868 1.00 34.53 112 THR A O 1
ATOM 938 N N . LEU A 1 113 ? 3.251 -14.491 19.091 1.00 29.31 113 LEU A N 1
ATOM 939 C CA . LEU A 1 113 ? 2.971 -14.281 17.675 1.00 29.31 113 LEU A CA 1
ATOM 940 C C . LEU A 1 113 ? 4.015 -13.333 17.086 1.00 29.31 113 LEU A C 1
ATOM 942 O O . LEU A 1 113 ? 4.045 -12.135 17.355 1.00 29.31 113 LEU A O 1
ATOM 946 N N . VAL A 1 114 ? 4.910 -13.921 16.295 1.00 28.62 114 VAL A N 1
ATOM 947 C CA . VAL A 1 114 ? 5.792 -13.213 15.369 1.00 28.62 114 VAL A CA 1
ATOM 948 C C . VAL A 1 114 ? 4.888 -12.649 14.273 1.00 28.62 114 VAL A C 1
ATOM 950 O O . VAL A 1 114 ? 4.424 -13.392 13.413 1.00 28.62 114 VAL A O 1
ATOM 953 N N . GLY A 1 115 ? 4.566 -11.357 14.348 1.00 32.53 115 GLY A N 1
ATOM 954 C CA . GLY A 1 115 ? 3.756 -10.676 13.340 1.00 32.53 115 GLY A CA 1
ATOM 955 C C . GLY A 1 115 ? 4.498 -10.618 12.006 1.00 32.53 115 GLY A C 1
ATOM 956 O O . GLY A 1 115 ? 5.415 -9.815 11.838 1.00 32.53 115 GLY A O 1
ATOM 957 N N . GLU A 1 116 ? 4.127 -11.482 11.062 1.00 39.00 116 GLU A N 1
ATOM 958 C CA . GLU A 1 116 ? 4.614 -11.402 9.686 1.00 39.00 116 GLU A CA 1
ATOM 959 C C . GLU A 1 116 ? 4.087 -10.120 9.023 1.00 39.00 116 GLU A C 1
ATOM 961 O O . GLU A 1 116 ? 2.883 -9.919 8.850 1.00 39.00 116 GLU A O 1
ATOM 966 N N . GLN A 1 117 ? 5.031 -9.256 8.645 1.00 44.03 117 GLN A N 1
ATOM 967 C CA . GLN A 1 117 ? 4.870 -8.099 7.764 1.00 44.03 117 GLN A CA 1
ATOM 968 C C . GLN A 1 117 ? 4.344 -8.542 6.387 1.00 44.03 117 GLN A C 1
ATOM 970 O O . GLN A 1 117 ? 5.121 -8.732 5.456 1.00 44.03 117 GLN A O 1
ATOM 975 N N . GLU A 1 118 ? 3.035 -8.738 6.235 1.00 45.84 118 GLU A N 1
ATOM 976 C CA . GLU A 1 118 ? 2.427 -9.027 4.921 1.00 45.84 118 GLU A CA 1
ATOM 977 C C . GLU A 1 118 ? 1.546 -7.892 4.378 1.00 45.84 118 GLU A C 1
ATOM 979 O O . GLU A 1 118 ? 1.114 -7.959 3.231 1.00 45.84 118 GLU A O 1
ATOM 984 N N . LEU A 1 119 ? 1.304 -6.824 5.142 1.00 57.56 119 LEU A N 1
ATOM 985 C CA . LEU A 1 119 ? 0.645 -5.612 4.646 1.00 57.56 119 LEU A CA 1
ATOM 986 C C . LEU A 1 119 ? 1.693 -4.520 4.378 1.00 57.56 119 LEU A C 1
ATOM 988 O O . LEU A 1 119 ? 2.509 -4.227 5.249 1.00 57.56 119 LEU A O 1
ATOM 992 N N . ASP A 1 120 ? 1.651 -3.917 3.182 1.00 46.22 120 ASP A N 1
ATOM 993 C CA . ASP A 1 120 ? 2.455 -2.743 2.788 1.00 46.22 120 ASP A CA 1
ATOM 994 C C . ASP A 1 120 ? 2.057 -1.524 3.648 1.00 46.22 120 ASP A C 1
ATOM 996 O O . ASP A 1 120 ? 1.227 -0.691 3.265 1.00 46.22 120 ASP A O 1
ATOM 1000 N N . GLY A 1 121 ? 2.613 -1.470 4.858 1.00 51.41 121 GLY A N 1
ATOM 1001 C CA . GLY A 1 121 ? 2.425 -0.419 5.848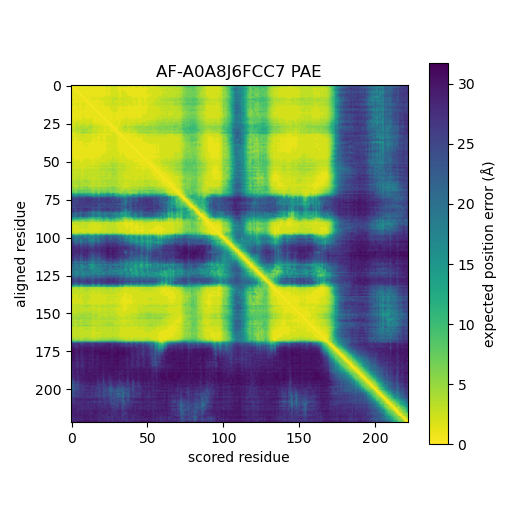 1.00 51.41 121 GLY A CA 1
ATOM 1002 C C . GLY A 1 121 ? 2.830 -0.898 7.242 1.00 51.41 121 GLY A C 1
ATOM 1003 O O . GLY A 1 121 ? 2.350 -1.923 7.716 1.00 51.41 121 GLY A O 1
ATOM 1004 N N . ILE A 1 122 ? 3.717 -0.167 7.923 1.00 56.50 122 ILE A N 1
ATOM 1005 C CA . ILE A 1 122 ? 4.011 -0.456 9.336 1.00 56.50 122 ILE A CA 1
ATOM 1006 C C . ILE A 1 122 ? 2.901 0.176 10.174 1.00 56.50 122 ILE A C 1
ATOM 1008 O O . ILE A 1 122 ? 2.755 1.404 10.177 1.00 56.50 122 ILE A O 1
ATOM 1012 N N . TYR A 1 123 ? 2.140 -0.671 10.866 1.00 58.81 123 TYR A N 1
ATOM 1013 C CA . TYR A 1 123 ? 1.123 -0.271 11.832 1.00 58.81 123 TYR A CA 1
ATOM 1014 C C . TYR A 1 123 ? 1.758 -0.131 13.205 1.00 58.81 123 TYR A C 1
ATOM 1016 O O . TYR A 1 123 ? 2.412 -1.047 13.701 1.00 58.81 123 TYR A O 1
ATOM 1024 N N . SER A 1 124 ? 1.564 1.025 13.821 1.00 57.94 124 SER A N 1
ATOM 1025 C CA . SER A 1 124 ? 1.998 1.256 15.191 1.00 57.94 124 SER A CA 1
ATOM 1026 C C . SER A 1 124 ? 1.032 2.197 15.885 1.00 57.94 124 SER A C 1
ATOM 1028 O O . SER A 1 124 ? 0.673 3.248 15.349 1.00 57.94 124 SER A O 1
ATOM 1030 N N . THR A 1 125 ? 0.658 1.837 17.104 1.00 55.88 125 THR A N 1
ATOM 1031 C CA . THR A 1 125 ? -0.017 2.740 18.029 1.00 55.88 125 THR A CA 1
ATOM 1032 C C . THR A 1 125 ? 1.042 3.632 18.671 1.00 55.88 125 THR A C 1
ATOM 1034 O O . THR A 1 125 ? 1.807 3.184 19.524 1.00 55.88 125 THR A O 1
ATOM 1037 N N . GLU A 1 126 ? 1.132 4.890 18.239 1.00 55.62 126 GLU A N 1
ATOM 1038 C CA . GLU A 1 126 ? 2.022 5.877 18.861 1.00 55.62 126 GLU A CA 1
ATOM 1039 C C . GLU A 1 126 ? 1.228 6.689 19.901 1.00 55.62 126 GLU A C 1
ATOM 1041 O O . GLU A 1 126 ? 0.233 7.341 19.572 1.00 55.62 126 GLU A O 1
ATOM 1046 N N . ARG A 1 127 ? 1.675 6.671 21.166 1.00 53.81 127 ARG A N 1
ATOM 1047 C CA . ARG A 1 127 ? 1.197 7.609 22.194 1.00 53.81 127 ARG A CA 1
ATOM 1048 C C . ARG A 1 127 ? 1.884 8.958 21.981 1.00 53.81 127 ARG A C 1
ATOM 1050 O O . ARG A 1 127 ? 3.108 9.036 22.002 1.00 53.81 127 ARG A O 1
ATOM 1057 N N . SER A 1 128 ? 1.103 10.013 21.768 1.00 51.22 128 SER A N 1
ATOM 1058 C CA . SER A 1 128 ? 1.592 11.398 21.723 1.00 51.22 128 SER A CA 1
ATOM 1059 C C . SER A 1 128 ? 1.435 12.054 23.099 1.00 51.22 128 SER A C 1
ATOM 1061 O O . SER A 1 128 ? 0.494 11.719 23.811 1.00 51.22 128 SER A O 1
ATOM 1063 N N . ASP A 1 129 ? 2.288 13.037 23.424 1.00 53.12 129 ASP A N 1
ATOM 1064 C CA . ASP A 1 129 ? 2.284 13.852 24.664 1.00 53.12 129 ASP A CA 1
ATOM 1065 C C . ASP A 1 129 ? 0.922 14.450 25.098 1.00 53.12 129 ASP A C 1
ATOM 1067 O O . ASP A 1 129 ? 0.809 14.970 26.201 1.00 53.12 129 ASP A O 1
ATOM 1071 N N . ASN A 1 130 ? -0.115 14.395 24.253 1.00 56.84 130 ASN A N 1
ATOM 1072 C CA . ASN A 1 130 ? -1.441 14.981 24.486 1.00 56.84 130 ASN A CA 1
ATOM 1073 C C . ASN A 1 130 ? -2.559 13.934 24.704 1.00 56.84 130 ASN A C 1
ATOM 1075 O O . ASN A 1 130 ? -3.696 14.182 24.299 1.00 56.84 130 ASN A O 1
ATOM 1079 N N . ASP A 1 131 ? -2.253 12.751 25.250 1.00 60.75 131 ASP A N 1
ATOM 1080 C CA . ASP A 1 131 ? -3.211 11.673 25.594 1.00 60.75 131 ASP A CA 1
ATOM 1081 C C . ASP A 1 131 ? -4.080 11.114 24.442 1.00 60.75 131 ASP A C 1
ATOM 1083 O O . ASP A 1 131 ? -4.938 10.258 24.656 1.00 60.75 131 ASP A O 1
ATOM 1087 N N . LYS A 1 132 ? -3.865 11.545 23.192 1.00 68.25 132 LYS A N 1
ATOM 1088 C CA . LYS A 1 132 ? -4.578 11.015 22.021 1.00 68.25 132 LYS A CA 1
ATOM 1089 C C . LYS A 1 132 ? -3.845 9.811 21.440 1.00 68.25 132 LYS A C 1
ATOM 1091 O O . LYS A 1 132 ? -2.710 9.930 20.976 1.00 68.25 132 LYS A O 1
ATOM 1096 N N . GLU A 1 133 ? -4.531 8.675 21.431 1.00 82.88 133 GLU A N 1
ATOM 1097 C CA . GLU A 1 133 ? -4.093 7.440 20.787 1.00 82.88 133 GLU A CA 1
ATOM 1098 C C . GLU A 1 133 ? -4.399 7.506 19.285 1.00 82.88 133 GLU A C 1
AT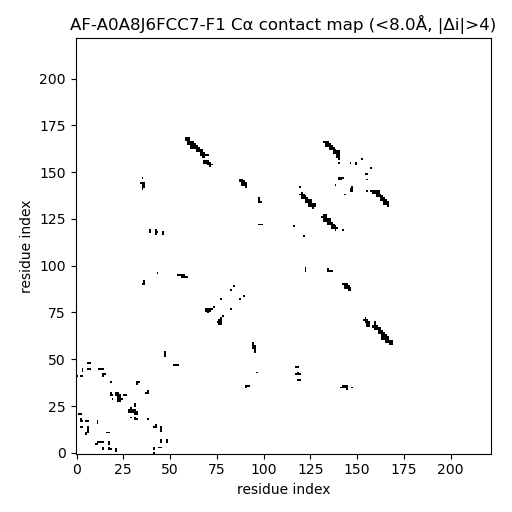OM 1100 O O . GLU A 1 133 ? -5.561 7.545 18.877 1.00 82.88 133 GLU A O 1
ATOM 1105 N N . TYR A 1 134 ? -3.352 7.576 18.458 1.00 89.06 134 TYR A N 1
ATOM 1106 C CA . TYR A 1 134 ? -3.496 7.577 17.003 1.00 89.06 134 TYR A CA 1
ATOM 1107 C C . TYR A 1 134 ? -3.228 6.190 16.422 1.00 89.06 134 TYR A C 1
ATOM 1109 O O . TYR A 1 134 ? -2.212 5.559 16.720 1.00 89.06 134 TYR A O 1
ATOM 1117 N N . LEU A 1 135 ? -4.084 5.785 15.486 1.00 91.12 135 LEU A N 1
ATOM 1118 C CA . LEU A 1 135 ? -3.775 4.742 14.518 1.00 91.12 135 LEU A CA 1
ATOM 1119 C C . LEU A 1 135 ? -2.850 5.350 13.463 1.00 91.12 135 LEU A C 1
ATOM 1121 O O . LEU A 1 135 ? -3.232 6.304 12.778 1.00 91.12 135 LEU A O 1
ATOM 1125 N N . THR A 1 136 ? -1.633 4.823 13.346 1.00 90.69 136 THR A N 1
ATOM 1126 C CA . THR A 1 136 ? -0.631 5.357 12.417 1.00 90.69 136 THR A CA 1
ATOM 1127 C C . THR A 1 136 ? -0.382 4.379 11.277 1.00 90.69 136 THR A C 1
ATOM 1129 O O . THR A 1 136 ? 0.026 3.244 11.516 1.00 90.69 136 THR A O 1
ATOM 1132 N N . LEU A 1 137 ? -0.588 4.836 10.038 1.00 93.00 137 LEU A N 1
ATOM 1133 C CA . LEU A 1 137 ? -0.170 4.127 8.827 1.00 93.00 137 LEU A CA 1
ATOM 1134 C C . LEU A 1 137 ? 1.095 4.783 8.272 1.00 93.00 137 LEU A C 1
ATOM 1136 O O . LEU A 1 137 ? 1.081 5.964 7.922 1.00 93.00 137 LEU A O 1
ATOM 1140 N N . THR A 1 138 ? 2.179 4.014 8.170 1.00 94.31 138 THR A N 1
ATOM 1141 C CA . THR A 1 138 ? 3.447 4.483 7.596 1.00 94.31 138 THR A CA 1
ATOM 1142 C C . THR A 1 138 ? 3.653 3.913 6.196 1.00 94.31 138 THR A C 1
ATOM 1144 O O . THR A 1 138 ? 3.749 2.700 6.045 1.00 94.31 138 THR A O 1
ATOM 1147 N N . LEU A 1 139 ? 3.787 4.788 5.197 1.00 95.44 139 LEU A N 1
ATOM 1148 C CA . LEU A 1 139 ? 4.143 4.448 3.817 1.00 95.44 139 LEU A CA 1
ATOM 1149 C C . LEU A 1 139 ? 5.582 4.884 3.534 1.00 95.44 139 LEU A C 1
ATOM 1151 O O . LEU A 1 139 ? 5.931 6.053 3.699 1.00 95.44 139 LEU A O 1
ATOM 1155 N N . THR A 1 140 ? 6.429 3.958 3.106 1.00 96.06 140 THR A N 1
ATOM 1156 C CA . THR A 1 140 ? 7.796 4.253 2.668 1.00 96.06 140 THR A CA 1
ATOM 1157 C C . THR A 1 140 ? 7.802 4.857 1.267 1.00 96.06 140 THR A C 1
ATOM 1159 O O . THR A 1 140 ? 6.818 4.785 0.535 1.00 96.06 140 THR A O 1
ATOM 1162 N N . LYS A 1 141 ? 8.943 5.401 0.834 1.00 95.12 141 LYS A N 1
ATOM 1163 C CA . L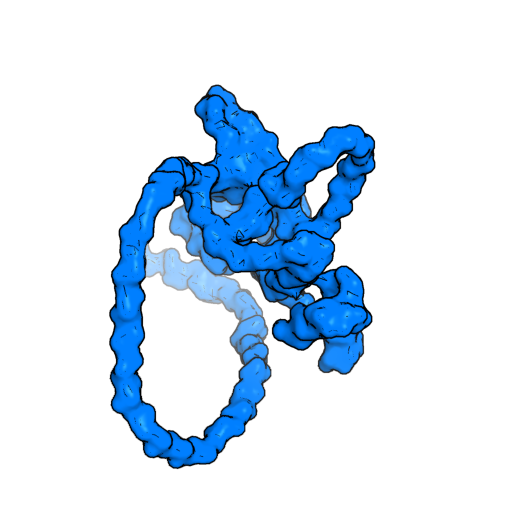YS A 1 141 ? 9.147 5.872 -0.543 1.00 95.12 141 LYS A CA 1
ATOM 1164 C C . LYS A 1 141 ? 8.718 4.856 -1.612 1.00 95.12 141 LYS A C 1
ATOM 1166 O O . LYS A 1 141 ? 8.186 5.257 -2.646 1.00 95.12 141 LYS A O 1
ATOM 1171 N N . ASN A 1 142 ? 8.951 3.564 -1.380 1.00 95.88 142 ASN A N 1
ATOM 1172 C CA . ASN A 1 142 ? 8.608 2.512 -2.340 1.00 95.88 142 ASN A CA 1
ATOM 1173 C C . ASN A 1 142 ? 7.098 2.248 -2.424 1.00 95.88 142 ASN A C 1
ATOM 1175 O O . ASN A 1 142 ? 6.642 1.725 -3.436 1.00 95.88 142 ASN A O 1
ATOM 1179 N N . ASP A 1 143 ? 6.333 2.688 -1.426 1.00 96.06 143 ASP A N 1
ATOM 1180 C CA . ASP A 1 143 ? 4.883 2.508 -1.343 1.00 96.06 143 ASP A CA 1
ATOM 1181 C C . ASP A 1 143 ? 4.114 3.656 -2.029 1.00 96.06 143 ASP A C 1
ATOM 1183 O O . ASP A 1 143 ? 2.884 3.653 -2.093 1.00 96.06 143 ASP A O 1
ATOM 1187 N N . LEU A 1 144 ? 4.825 4.660 -2.549 1.00 94.38 144 LEU A N 1
ATOM 1188 C CA . LEU A 1 144 ? 4.259 5.861 -3.163 1.00 94.38 144 LEU A CA 1
ATOM 1189 C C . LEU A 1 144 ? 4.381 5.799 -4.688 1.00 94.38 144 LEU A C 1
ATOM 1191 O O . LEU A 1 144 ? 5.465 5.559 -5.221 1.00 94.38 144 LEU A O 1
ATOM 1195 N N . ASP A 1 145 ? 3.299 6.078 -5.414 1.00 93.50 145 ASP A N 1
ATOM 1196 C CA . ASP A 1 145 ? 3.166 5.707 -6.832 1.00 93.50 145 ASP A CA 1
ATOM 1197 C C . ASP A 1 145 ? 4.136 6.417 -7.787 1.00 93.50 145 ASP A C 1
ATOM 1199 O O . ASP A 1 145 ? 4.630 5.808 -8.740 1.00 93.50 145 ASP A O 1
ATOM 1203 N N . LYS A 1 146 ? 4.457 7.685 -7.515 1.00 90.38 146 LYS A N 1
ATOM 1204 C CA . LYS A 1 146 ? 5.469 8.440 -8.275 1.00 90.38 146 LYS A CA 1
ATOM 1205 C C . LYS A 1 146 ? 6.845 8.383 -7.611 1.00 90.38 146 LYS A C 1
ATOM 1207 O O . LYS A 1 146 ? 7.841 8.154 -8.293 1.00 90.38 146 LYS A O 1
ATOM 1212 N N . ALA A 1 147 ? 6.914 8.517 -6.283 1.00 92.06 147 ALA A N 1
ATOM 1213 C CA . ALA A 1 147 ? 8.195 8.591 -5.574 1.00 92.06 147 ALA A CA 1
ATOM 1214 C C . ALA A 1 147 ? 9.005 7.282 -5.634 1.00 92.06 147 ALA A C 1
ATOM 1216 O O . ALA A 1 147 ? 10.236 7.336 -5.615 1.00 92.06 147 ALA A O 1
ATOM 1217 N N . ASN A 1 148 ? 8.362 6.115 -5.792 1.00 93.62 148 ASN A N 1
ATOM 1218 C CA . ASN A 1 148 ? 9.084 4.849 -5.964 1.00 93.62 148 ASN A CA 1
ATOM 1219 C C . ASN A 1 148 ? 9.964 4.832 -7.229 1.00 93.62 148 ASN A C 1
ATOM 1221 O O . ASN A 1 148 ? 10.941 4.079 -7.272 1.00 93.62 148 ASN A O 1
ATOM 1225 N N . LYS A 1 149 ? 9.646 5.648 -8.247 1.00 93.31 149 LYS A N 1
ATOM 1226 C CA . LYS A 1 149 ? 10.404 5.728 -9.505 1.00 93.31 149 LYS A CA 1
ATOM 1227 C C . LYS A 1 149 ? 11.724 6.495 -9.346 1.00 93.31 149 LYS A C 1
ATOM 1229 O O . LYS A 1 149 ? 12.628 6.302 -10.155 1.00 93.31 149 LYS A O 1
ATOM 1234 N N . ASP A 1 150 ? 11.886 7.299 -8.290 1.00 93.25 150 ASP A N 1
ATOM 1235 C CA . ASP A 1 150 ? 13.114 8.053 -7.998 1.00 93.25 150 ASP A CA 1
ATOM 1236 C C . ASP A 1 150 ? 14.231 7.138 -7.458 1.00 93.25 150 ASP A C 1
ATOM 1238 O O . ASP A 1 150 ? 14.633 7.217 -6.299 1.00 93.25 150 ASP A O 1
ATOM 1242 N N . LYS A 1 151 ? 14.752 6.231 -8.289 1.00 94.56 151 LYS A N 1
ATOM 1243 C CA . LYS A 1 151 ? 15.814 5.289 -7.885 1.00 94.56 151 LYS A CA 1
ATOM 1244 C C . LYS A 1 151 ? 17.152 5.975 -7.587 1.00 94.56 151 LYS A C 1
ATOM 1246 O O . LYS A 1 151 ? 17.962 5.428 -6.847 1.00 94.56 151 LYS A O 1
ATOM 1251 N N . ALA A 1 152 ? 17.364 7.174 -8.131 1.00 94.81 152 ALA A N 1
ATOM 1252 C CA . ALA A 1 152 ? 18.564 7.977 -7.908 1.00 94.81 152 ALA A CA 1
ATOM 1253 C C . ALA A 1 152 ? 18.511 8.818 -6.619 1.00 94.81 152 ALA A C 1
ATOM 1255 O O . ALA A 1 152 ? 19.512 9.435 -6.268 1.00 94.81 152 ALA A O 1
ATOM 1256 N N . ASN A 1 153 ? 17.372 8.835 -5.912 1.00 92.12 153 ASN A N 1
ATOM 1257 C CA . ASN A 1 153 ? 17.154 9.626 -4.695 1.00 92.12 153 ASN A CA 1
ATOM 1258 C C . ASN A 1 153 ? 17.395 11.132 -4.893 1.00 92.12 153 ASN A C 1
ATOM 1260 O O . ASN A 1 153 ? 17.890 11.808 -3.992 1.00 92.12 153 ASN A O 1
ATOM 1264 N N . ARG A 1 154 ? 17.064 11.656 -6.080 1.00 90.50 154 ARG A N 1
ATOM 1265 C CA . ARG A 1 154 ? 17.248 13.079 -6.405 1.00 90.50 154 ARG A CA 1
ATOM 1266 C C . ARG A 1 154 ? 16.242 13.957 -5.677 1.00 90.50 154 ARG A C 1
ATOM 1268 O O . ARG A 1 154 ? 16.589 15.050 -5.248 1.00 90.50 154 ARG A O 1
ATOM 1275 N N . TYR A 1 155 ? 15.016 13.463 -5.531 1.00 88.94 155 TYR A N 1
ATOM 1276 C CA . TYR A 1 155 ? 13.895 14.227 -4.989 1.00 88.94 155 TYR A CA 1
ATOM 1277 C C . TYR A 1 155 ? 13.475 13.728 -3.613 1.00 88.94 155 TYR A C 1
ATOM 1279 O O . TYR A 1 155 ? 13.029 14.507 -2.774 1.00 88.94 155 TYR A O 1
ATOM 1287 N N . PHE A 1 156 ? 13.631 12.431 -3.357 1.00 91.06 156 PHE A N 1
ATOM 1288 C CA . PHE A 1 156 ? 13.246 11.813 -2.097 1.00 91.06 156 PHE A CA 1
ATOM 1289 C C . PHE A 1 156 ? 14.418 11.036 -1.516 1.00 91.06 156 PHE A C 1
ATOM 1291 O O . PHE A 1 156 ? 14.985 10.166 -2.183 1.00 91.06 156 PHE A O 1
ATOM 1298 N N . SER A 1 157 ? 14.723 11.297 -0.243 1.00 93.56 157 SER A N 1
ATOM 1299 C CA . SER A 1 157 ? 15.648 10.477 0.542 1.00 93.56 157 SER A CA 1
ATOM 1300 C C . SER A 1 157 ? 15.266 8.991 0.454 1.00 93.56 157 SER A C 1
ATOM 1302 O O . SER A 1 157 ? 14.072 8.677 0.444 1.00 93.56 157 SER A O 1
ATOM 1304 N N . PRO A 1 158 ? 16.229 8.051 0.447 1.00 94.12 158 PRO A N 1
ATOM 1305 C CA . PRO A 1 158 ? 15.913 6.625 0.556 1.00 94.12 158 PRO A CA 1
ATOM 1306 C C . PRO A 1 158 ? 15.143 6.292 1.848 1.00 94.12 158 PRO A C 1
ATOM 1308 O O . PRO A 1 158 ? 14.383 5.330 1.872 1.00 94.12 158 PRO A O 1
ATOM 1311 N N . ASN A 1 159 ? 15.280 7.124 2.888 1.00 94.00 159 ASN A N 1
ATOM 1312 C CA . ASN A 1 159 ? 14.558 7.004 4.159 1.00 94.00 159 ASN A CA 1
ATOM 1313 C C . ASN A 1 159 ? 13.263 7.836 4.194 1.00 94.00 159 ASN A C 1
ATOM 1315 O O . ASN A 1 159 ? 12.704 8.064 5.265 1.00 94.00 159 ASN A O 1
ATOM 1319 N N . PHE A 1 160 ? 12.793 8.348 3.053 1.00 94.31 160 PHE A N 1
ATOM 1320 C CA . PHE A 1 160 ? 11.540 9.094 2.996 1.00 94.31 160 PHE A CA 1
ATOM 1321 C C . PHE A 1 160 ? 10.358 8.192 3.361 1.00 94.31 160 PHE A C 1
ATOM 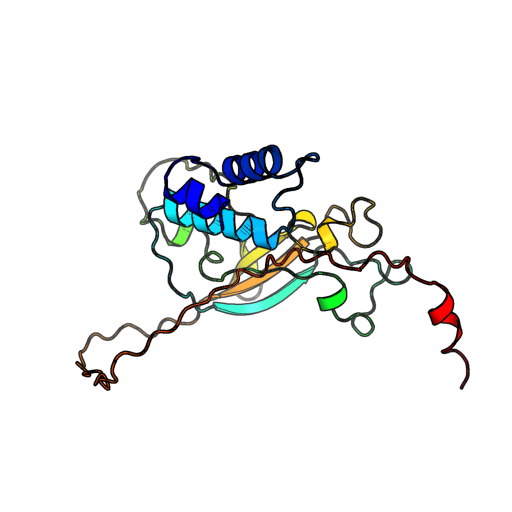1323 O O . PHE A 1 160 ? 10.177 7.116 2.786 1.00 94.31 160 PHE A O 1
ATOM 1330 N N . LYS A 1 161 ? 9.550 8.656 4.318 1.00 94.75 161 LYS A N 1
ATOM 1331 C CA . LYS A 1 161 ? 8.293 8.029 4.723 1.00 94.75 161 LYS A CA 1
ATOM 1332 C C . LYS A 1 161 ? 7.213 9.083 4.913 1.00 94.75 161 LYS A C 1
ATOM 1334 O O . LYS A 1 161 ? 7.500 10.209 5.327 1.00 94.75 161 LYS A O 1
ATOM 1339 N N . VAL A 1 162 ? 5.977 8.680 4.655 1.00 93.44 162 VAL A N 1
ATOM 1340 C CA . VAL A 1 162 ? 4.755 9.430 4.924 1.00 93.44 162 VAL A CA 1
ATOM 1341 C C . VAL A 1 162 ? 3.994 8.697 6.024 1.00 93.44 162 VAL A C 1
ATOM 1343 O O . VAL A 1 162 ? 3.597 7.549 5.842 1.00 93.44 162 VAL A O 1
ATOM 1346 N N . LYS A 1 163 ? 3.792 9.353 7.167 1.00 93.81 163 LYS A N 1
ATOM 1347 C CA . LYS A 1 163 ? 2.965 8.850 8.269 1.00 93.81 163 LYS A CA 1
ATOM 1348 C C . LYS A 1 163 ? 1.595 9.519 8.239 1.00 93.81 163 LYS A C 1
ATOM 1350 O O . LYS A 1 163 ? 1.508 10.747 8.191 1.00 93.81 163 LYS A O 1
ATOM 1355 N N . LEU A 1 164 ? 0.541 8.717 8.288 1.00 93.56 164 LEU A N 1
ATOM 1356 C CA . LEU A 1 164 ? -0.855 9.144 8.331 1.00 93.56 164 LEU A CA 1
ATOM 1357 C C . LEU A 1 164 ? -1.427 8.825 9.706 1.00 93.56 164 LEU A C 1
ATOM 1359 O O . LEU A 1 164 ? -1.315 7.687 10.154 1.00 93.56 164 LEU A O 1
ATOM 1363 N N . PHE A 1 165 ? -2.039 9.813 10.354 1.00 92.81 165 PHE A N 1
ATOM 1364 C CA . PHE A 1 165 ? -2.550 9.679 11.716 1.00 92.81 165 PHE A CA 1
ATOM 1365 C C . PHE A 1 165 ? -4.073 9.751 11.723 1.00 92.81 165 PHE A C 1
ATOM 1367 O O . PHE A 1 165 ? -4.659 10.752 11.293 1.00 92.81 165 PHE A O 1
ATOM 1374 N N . PHE A 1 166 ? -4.696 8.702 12.253 1.00 94.00 166 PHE A N 1
ATOM 1375 C CA . PHE A 1 166 ? -6.141 8.546 12.330 1.00 94.00 166 PHE A CA 1
ATOM 1376 C C . PHE A 1 166 ? -6.607 8.301 13.764 1.00 94.00 166 PHE A C 1
ATOM 1378 O O . PHE A 1 166 ? -5.849 7.815 14.598 1.00 94.00 166 PHE A O 1
ATOM 1385 N N . THR A 1 167 ? -7.877 8.577 14.041 1.00 92.38 167 THR A N 1
ATOM 1386 C CA . THR A 1 167 ? -8.577 8.038 15.217 1.00 92.38 167 THR A CA 1
ATOM 1387 C C . THR A 1 167 ? -9.865 7.365 14.777 1.00 92.38 167 THR A C 1
ATOM 1389 O O . THR A 1 167 ? -10.427 7.705 13.732 1.00 92.38 167 THR A O 1
ATOM 1392 N N . LYS A 1 168 ? -10.372 6.444 15.596 1.00 90.94 168 LYS A N 1
ATOM 1393 C CA . LYS A 1 168 ? -11.729 5.924 15.426 1.00 90.94 168 LYS A CA 1
ATOM 1394 C C . LYS A 1 168 ? -12.746 7.052 15.584 1.00 90.94 168 LYS A C 1
ATOM 1396 O O . LYS A 1 168 ? -12.538 7.982 16.368 1.00 90.94 168 LYS A O 1
ATOM 1401 N N . THR A 1 169 ? -13.834 6.978 14.829 1.00 89.38 169 THR A N 1
ATOM 1402 C CA . THR A 1 169 ? -15.050 7.720 15.166 1.00 89.38 169 THR A CA 1
ATOM 1403 C C . THR A 1 169 ? -15.662 7.084 16.412 1.00 89.38 169 THR A C 1
ATOM 1405 O O . THR A 1 169 ? -15.556 5.872 16.587 1.00 89.38 169 THR A O 1
ATOM 1408 N N . VAL A 1 170 ? -16.279 7.872 17.292 1.00 79.38 170 VAL A N 1
ATOM 1409 C CA . VAL A 1 170 ? -17.028 7.313 18.428 1.00 79.38 170 VAL A CA 1
ATOM 1410 C C . VAL A 1 170 ? -18.155 6.455 17.850 1.00 79.38 170 VAL A C 1
ATOM 1412 O O . VAL A 1 170 ? -18.953 6.964 17.066 1.00 79.38 170 VAL A O 1
ATOM 1415 N N . GLU A 1 171 ? -18.184 5.161 18.170 1.00 63.09 171 GLU A N 1
ATOM 1416 C CA . GLU A 1 171 ? -19.336 4.322 17.843 1.00 63.09 171 GLU A CA 1
ATOM 1417 C C . GLU A 1 171 ? -20.511 4.811 18.698 1.00 63.09 171 GLU A C 1
ATOM 1419 O O . GLU A 1 171 ? -20.440 4.788 19.929 1.00 63.09 171 GLU A O 1
ATOM 1424 N N . GLU A 1 172 ? -21.579 5.302 18.064 1.00 42.03 172 GLU A N 1
ATOM 1425 C CA . GLU A 1 172 ? -22.866 5.396 18.747 1.00 42.03 172 GLU A CA 1
ATOM 1426 C C . GLU A 1 172 ? -23.232 3.974 19.160 1.00 42.03 172 GLU A C 1
ATOM 1428 O O . GLU A 1 172 ? -23.307 3.072 18.325 1.00 42.03 172 GLU A O 1
ATOM 1433 N N . SER A 1 173 ? -23.393 3.772 20.467 1.00 38.88 173 SER A N 1
ATOM 1434 C CA . SER A 1 173 ? -23.887 2.530 21.048 1.00 38.88 173 SER A CA 1
ATOM 1435 C C . SER A 1 173 ? -25.066 2.033 20.222 1.00 38.88 173 SER A C 1
ATOM 1437 O O . SER A 1 173 ? -26.087 2.719 20.128 1.00 38.88 173 SER A O 1
ATOM 1439 N N . SER A 1 174 ? -24.906 0.862 19.619 1.00 39.53 174 SER A N 1
ATOM 1440 C CA . SER A 1 174 ? -25.933 0.148 18.881 1.00 39.53 174 SER A CA 1
ATOM 1441 C C . SER A 1 174 ? -27.095 -0.191 19.815 1.00 39.53 174 SER A C 1
ATOM 1443 O O . SER A 1 174 ? -27.183 -1.274 20.390 1.00 39.53 174 SER A O 1
ATOM 1445 N N . ASN A 1 175 ? -28.014 0.760 19.968 1.00 34.75 175 ASN A N 1
ATOM 1446 C CA . ASN A 1 175 ? -29.337 0.477 20.484 1.00 34.75 175 ASN A CA 1
ATOM 1447 C C . ASN A 1 175 ? -30.044 -0.374 19.430 1.00 34.75 175 ASN A C 1
ATOM 1449 O O . ASN A 1 175 ? -30.306 0.059 18.309 1.00 34.75 175 ASN A O 1
ATOM 1453 N N . SER A 1 176 ? -30.299 -1.620 19.804 1.00 45.19 176 SER A N 1
ATOM 1454 C CA . SER A 1 176 ? -31.196 -2.503 19.079 1.00 45.19 176 SER A CA 1
ATOM 1455 C C . SER A 1 176 ? -32.587 -1.875 19.102 1.00 45.19 176 SER A C 1
ATOM 1457 O O . SER A 1 176 ? -33.100 -1.653 20.189 1.00 45.19 176 SER A O 1
ATOM 1459 N N . GLU A 1 177 ? -33.185 -1.592 17.944 1.00 38.47 177 GLU A N 1
ATOM 1460 C CA . GLU A 1 177 ? -34.597 -1.883 17.668 1.00 38.47 177 GLU A CA 1
ATOM 1461 C C . GLU A 1 177 ? -34.967 -1.618 16.201 1.00 38.47 177 GLU A C 1
ATOM 1463 O O . GLU A 1 177 ? -34.346 -0.842 15.479 1.00 38.47 177 GLU A O 1
ATOM 1468 N N . ALA A 1 178 ? -35.948 -2.391 15.751 1.00 41.03 178 ALA A N 1
ATOM 1469 C CA . ALA A 1 178 ? -36.313 -2.648 14.373 1.00 41.03 178 ALA A CA 1
ATOM 1470 C C . ALA A 1 178 ? -36.813 -1.424 13.589 1.00 41.03 178 ALA A C 1
ATOM 1472 O O . ALA A 1 178 ? -37.486 -0.551 14.128 1.00 41.03 178 ALA A O 1
ATOM 1473 N N . SER A 1 179 ? -36.654 -1.476 12.264 1.00 38.34 179 SER A N 1
ATOM 1474 C CA . SER A 1 179 ? -37.728 -1.100 11.336 1.00 38.34 179 SER A CA 1
ATOM 1475 C C . SER A 1 179 ? -37.521 -1.759 9.976 1.00 38.34 179 SER A C 1
ATOM 1477 O O . SER A 1 179 ? -36.600 -1.445 9.226 1.00 38.34 179 SER A O 1
ATOM 1479 N N . SER A 1 180 ? -38.425 -2.690 9.674 1.00 48.66 180 SER A N 1
ATOM 1480 C CA . SER A 1 180 ? -38.742 -3.120 8.317 1.00 48.66 180 SER A CA 1
ATOM 1481 C C . SER A 1 180 ? -39.078 -1.888 7.475 1.00 48.66 180 SER A C 1
ATOM 1483 O O . SER A 1 180 ? -39.985 -1.134 7.826 1.00 48.66 180 SER A O 1
ATOM 1485 N N . SER A 1 181 ? -38.370 -1.683 6.367 1.00 38.53 181 SER A N 1
ATOM 1486 C CA . SER A 1 181 ? -38.854 -0.817 5.296 1.00 38.53 181 SER A CA 1
ATOM 1487 C C . SER A 1 181 ? -38.674 -1.531 3.962 1.00 38.53 181 SER A C 1
ATOM 1489 O O . SER A 1 181 ? -37.580 -1.890 3.536 1.00 38.53 181 SER A O 1
ATOM 1491 N N . THR A 1 182 ? -39.816 -1.822 3.355 1.00 38.69 182 THR A N 1
ATOM 1492 C CA . THR A 1 182 ? -39.991 -2.414 2.035 1.00 38.69 182 THR A CA 1
ATOM 1493 C C . THR A 1 182 ? -39.426 -1.484 0.964 1.00 38.69 182 THR A C 1
ATOM 1495 O O . THR A 1 182 ? -39.948 -0.383 0.784 1.00 38.69 182 THR A O 1
ATOM 1498 N N . SER A 1 183 ? -38.405 -1.916 0.223 1.00 37.59 183 SER A N 1
ATOM 1499 C CA . SER A 1 183 ? -38.027 -1.258 -1.027 1.00 37.59 183 SER A CA 1
ATOM 1500 C C . SER A 1 183 ? -38.924 -1.770 -2.153 1.00 37.59 183 SER A C 1
ATOM 1502 O O . SER A 1 183 ? -38.972 -2.955 -2.477 1.00 37.59 183 SER A O 1
ATOM 1504 N N . VAL A 1 184 ? -39.696 -0.848 -2.714 1.00 38.84 184 VAL A N 1
ATOM 1505 C CA . VAL A 1 184 ? -40.574 -1.070 -3.859 1.00 38.84 184 VAL A CA 1
ATOM 1506 C C . VAL A 1 184 ? -39.693 -1.141 -5.107 1.00 38.84 184 VAL A C 1
ATOM 1508 O O . VAL A 1 184 ? -39.000 -0.176 -5.423 1.00 38.84 184 VAL A O 1
ATOM 1511 N N . THR A 1 185 ? -39.681 -2.271 -5.810 1.00 41.06 185 THR A N 1
ATOM 1512 C CA . THR A 1 185 ? -39.072 -2.375 -7.145 1.00 41.06 185 THR A CA 1
ATOM 1513 C C . THR A 1 185 ? -40.020 -1.772 -8.184 1.00 41.06 185 THR A C 1
ATOM 1515 O O . THR A 1 185 ? -41.177 -2.198 -8.228 1.00 41.06 185 THR A O 1
ATOM 1518 N N . PRO A 1 186 ? -39.584 -0.849 -9.058 1.00 40.38 186 PRO A N 1
ATOM 1519 C CA . PRO A 1 186 ? -40.282 -0.621 -10.307 1.00 40.38 186 PRO A CA 1
ATOM 1520 C C . PRO A 1 186 ? -39.824 -1.673 -11.323 1.00 40.38 186 PRO A C 1
ATOM 1522 O O . PRO A 1 186 ? -38.656 -1.743 -11.699 1.00 40.38 186 PRO A O 1
ATOM 1525 N N . ASP A 1 187 ? -40.783 -2.502 -11.711 1.00 38.41 187 ASP A N 1
ATOM 1526 C CA . ASP A 1 187 ? -40.775 -3.368 -12.884 1.00 38.41 187 ASP A CA 1
ATOM 1527 C C . ASP A 1 187 ? -40.647 -2.515 -14.157 1.00 38.41 187 ASP A C 1
ATOM 1529 O O . ASP A 1 187 ? -41.493 -1.650 -14.398 1.00 38.41 187 ASP A O 1
ATOM 1533 N N . VAL A 1 188 ? -39.590 -2.726 -14.949 1.00 43.94 188 VAL A N 1
ATOM 1534 C CA . VAL A 1 188 ? -39.531 -2.296 -16.352 1.00 43.94 188 VAL A CA 1
ATOM 1535 C C . VAL A 1 188 ? -38.797 -3.361 -17.167 1.00 43.94 188 VAL A C 1
ATOM 1537 O O . VAL A 1 188 ? -37.682 -3.773 -16.854 1.00 43.94 188 VAL A O 1
ATOM 1540 N N . SER A 1 189 ? -39.502 -3.772 -18.213 1.00 40.06 189 SER A N 1
ATOM 1541 C CA . SER A 1 189 ? -39.276 -4.846 -19.168 1.00 40.06 189 SER A CA 1
ATOM 1542 C C . SER A 1 189 ? -37.964 -4.818 -19.953 1.00 40.06 189 SER A C 1
ATOM 1544 O O . SER A 1 189 ? -37.419 -3.756 -20.253 1.00 40.06 189 SER A O 1
ATOM 1546 N N . ASP A 1 190 ? -37.596 -6.023 -20.400 1.00 47.19 190 ASP A N 1
ATOM 1547 C CA . ASP A 1 190 ? -36.727 -6.372 -21.528 1.00 47.19 190 ASP A CA 1
ATOM 1548 C C . ASP A 1 190 ? -36.556 -5.293 -22.609 1.00 47.19 190 ASP A C 1
ATOM 1550 O O . ASP A 1 190 ? -37.523 -4.836 -23.224 1.00 47.19 190 ASP A O 1
ATOM 1554 N N . ASN A 1 191 ? -35.291 -5.000 -22.920 1.00 37.84 191 ASN A N 1
ATOM 1555 C CA . ASN A 1 191 ? -34.819 -4.881 -24.299 1.00 37.84 191 ASN A CA 1
ATOM 1556 C C . ASN A 1 191 ? -33.286 -4.983 -24.345 1.00 37.84 191 ASN A C 1
ATOM 1558 O O . ASN A 1 191 ? -32.568 -4.107 -23.864 1.00 37.84 191 ASN A O 1
ATOM 1562 N N . GLU A 1 192 ? -32.802 -6.060 -24.958 1.00 49.38 192 GLU A N 1
ATOM 1563 C CA . GLU A 1 192 ? -31.430 -6.212 -25.450 1.00 49.38 192 GLU A CA 1
ATOM 1564 C C . GLU A 1 192 ? -31.241 -5.321 -26.697 1.00 49.38 192 GLU A C 1
ATOM 1566 O O . GLU A 1 192 ? -32.182 -5.151 -27.482 1.00 49.38 192 GLU A O 1
ATOM 1571 N N . PRO A 1 193 ? -30.054 -4.722 -26.904 1.00 46.59 193 PRO A N 1
ATOM 1572 C CA . PRO A 1 193 ? -29.251 -5.257 -28.003 1.00 46.59 193 PRO A CA 1
ATOM 1573 C C . PRO A 1 193 ? -27.729 -5.256 -27.776 1.00 46.59 193 PRO A C 1
ATOM 1575 O O . PRO A 1 193 ? -27.143 -4.395 -27.116 1.00 46.59 193 PRO A O 1
ATOM 1578 N N . ASP A 1 194 ? -27.118 -6.236 -28.438 1.00 45.31 194 ASP A N 1
ATOM 1579 C CA . ASP A 1 194 ? -25.699 -6.497 -28.664 1.00 45.31 194 ASP A CA 1
ATOM 1580 C C . ASP A 1 194 ? -24.817 -5.275 -28.984 1.00 45.31 194 ASP A C 1
ATOM 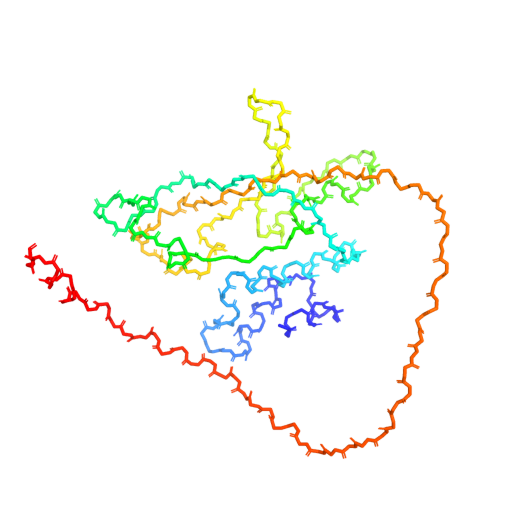1582 O O . ASP A 1 194 ? -25.088 -4.516 -29.914 1.00 45.31 194 ASP A O 1
ATOM 1586 N N . HIS A 1 195 ? -23.683 -5.171 -28.273 1.00 40.94 195 HIS A N 1
ATOM 1587 C CA . HIS A 1 195 ? -22.310 -5.077 -28.815 1.00 40.94 195 HIS A CA 1
ATOM 1588 C C . HIS A 1 195 ? -21.337 -4.486 -27.774 1.00 40.94 195 HIS A C 1
ATOM 1590 O O . HIS A 1 195 ? -20.959 -3.315 -27.832 1.00 40.94 195 HIS A O 1
ATOM 1596 N N . TYR A 1 196 ? -20.825 -5.315 -26.858 1.00 42.00 196 TYR A N 1
ATOM 1597 C CA . TYR A 1 196 ? -19.640 -4.941 -26.079 1.00 42.00 196 TYR A CA 1
ATOM 1598 C C . TYR A 1 196 ? -18.376 -5.139 -26.920 1.00 42.00 196 TYR A C 1
ATOM 1600 O O . TYR A 1 196 ? -17.757 -6.202 -26.947 1.00 42.00 196 TYR A O 1
ATOM 1608 N N . ARG A 1 197 ? -17.979 -4.078 -27.623 1.00 42.75 197 ARG A N 1
ATOM 1609 C CA . ARG A 1 197 ? -16.630 -3.939 -28.171 1.00 42.75 197 ARG A CA 1
ATOM 1610 C C . ARG A 1 197 ? -15.704 -3.627 -26.993 1.00 42.75 197 ARG A C 1
ATOM 1612 O O . ARG A 1 197 ? -15.709 -2.512 -26.484 1.00 42.75 197 ARG A O 1
ATOM 1619 N N . TYR A 1 198 ? -14.957 -4.623 -26.523 1.00 44.22 198 TYR A N 1
ATOM 1620 C CA . TYR A 1 198 ? -13.938 -4.442 -25.488 1.00 44.22 198 TYR A CA 1
ATOM 1621 C C . TYR A 1 198 ? -12.843 -3.522 -26.046 1.00 44.22 198 TYR A C 1
ATOM 1623 O O . TYR A 1 198 ? -12.002 -3.956 -26.834 1.00 44.22 198 TYR A O 1
ATOM 1631 N N . SER A 1 199 ? -12.890 -2.229 -25.717 1.00 43.12 199 SER A N 1
ATOM 1632 C CA . SER A 1 199 ? -11.772 -1.326 -25.964 1.00 43.12 199 SER A CA 1
ATOM 1633 C C . SER A 1 199 ? -10.681 -1.670 -24.959 1.00 43.12 199 SER A C 1
ATOM 1635 O O . SER A 1 199 ? -10.787 -1.356 -23.775 1.00 43.12 199 SER A O 1
ATOM 1637 N N . ASP A 1 200 ? -9.669 -2.368 -25.457 1.00 39.88 200 ASP A N 1
ATOM 1638 C CA . ASP A 1 200 ? -8.382 -2.585 -24.815 1.00 39.88 200 ASP A CA 1
ATOM 1639 C C . ASP A 1 200 ? -7.811 -1.221 -24.397 1.00 39.88 200 ASP A C 1
ATOM 1641 O O . ASP A 1 200 ? -7.333 -0.449 -25.227 1.00 39.88 200 ASP A O 1
ATOM 1645 N N . THR A 1 201 ? -7.927 -0.867 -23.117 1.00 42.81 201 THR A N 1
ATOM 1646 C CA . THR A 1 201 ? -7.230 0.295 -22.562 1.00 42.81 201 THR A CA 1
ATOM 1647 C C . THR A 1 201 ? -5.776 -0.103 -22.342 1.00 42.81 201 THR A C 1
ATOM 1649 O O . THR A 1 201 ? -5.325 -0.300 -21.211 1.00 42.81 201 THR A O 1
ATOM 1652 N N . THR A 1 202 ? -5.029 -0.245 -23.435 1.00 46.84 202 THR A N 1
ATOM 1653 C CA . THR A 1 202 ? -3.588 -0.028 -23.401 1.00 46.84 202 THR A CA 1
ATOM 1654 C C . THR A 1 202 ? -3.386 1.468 -23.208 1.00 46.84 202 THR A C 1
ATOM 1656 O O . THR A 1 202 ? -3.282 2.219 -24.177 1.00 46.84 202 THR A O 1
ATOM 1659 N N . ASP A 1 203 ? -3.404 1.904 -21.953 1.00 40.25 203 ASP A N 1
ATOM 1660 C CA . ASP A 1 203 ? -2.989 3.245 -21.562 1.00 40.25 203 ASP A CA 1
ATOM 1661 C C . ASP A 1 203 ? -1.480 3.349 -21.809 1.00 40.25 203 ASP A C 1
ATOM 1663 O O . ASP A 1 203 ? -0.642 2.982 -20.984 1.00 40.25 203 ASP A O 1
ATOM 1667 N N . SER A 1 204 ? -1.140 3.691 -23.049 1.00 42.66 204 SER A N 1
ATOM 1668 C CA . SER A 1 204 ? 0.205 4.085 -23.435 1.00 42.66 204 SER A CA 1
ATOM 1669 C C . SER A 1 204 ? 0.326 5.550 -23.051 1.00 42.66 204 SER A C 1
ATOM 1671 O O . SER A 1 204 ? 0.046 6.424 -23.864 1.00 42.66 204 SER A O 1
ATOM 1673 N N . ASP A 1 205 ? 0.666 5.776 -21.788 1.00 42.69 205 ASP A N 1
ATOM 1674 C CA . ASP A 1 205 ? 0.959 7.078 -21.199 1.00 42.69 205 ASP A CA 1
ATOM 1675 C C . ASP A 1 205 ? 2.011 7.810 -22.063 1.00 42.69 205 ASP A C 1
ATOM 1677 O O . ASP A 1 205 ? 3.159 7.351 -22.140 1.00 42.69 205 ASP A O 1
ATOM 1681 N N . PRO A 1 206 ? 1.664 8.900 -22.777 1.00 44.22 206 PRO A N 1
ATOM 1682 C CA . PRO A 1 206 ? 2.621 9.676 -23.544 1.00 44.22 206 PRO A CA 1
ATOM 1683 C C . PRO A 1 206 ? 3.271 10.720 -22.625 1.00 44.22 206 PRO A C 1
ATOM 1685 O O . PRO A 1 206 ? 3.216 11.913 -22.890 1.00 44.22 206 PRO A O 1
ATOM 1688 N N . GLU A 1 207 ? 3.903 10.280 -21.539 1.00 44.69 207 GLU A N 1
ATOM 1689 C CA . GLU A 1 207 ? 4.779 11.120 -20.716 1.00 44.69 207 GLU A CA 1
ATOM 1690 C C . GLU A 1 207 ? 6.216 10.610 -20.832 1.00 44.69 207 GLU A C 1
ATOM 1692 O O . GLU A 1 207 ? 6.828 10.090 -19.899 1.00 44.69 207 GLU A O 1
ATOM 1697 N N . ASN A 1 208 ? 6.758 10.751 -22.038 1.00 43.12 208 ASN A N 1
ATOM 1698 C CA . ASN A 1 208 ? 8.197 10.725 -22.263 1.00 43.12 208 ASN A CA 1
ATOM 1699 C C . ASN A 1 208 ? 8.633 12.012 -22.970 1.00 43.12 208 ASN A C 1
ATOM 1701 O O . ASN A 1 208 ? 9.421 11.969 -23.913 1.00 43.12 208 ASN A O 1
ATOM 1705 N N . GLU A 1 209 ? 8.095 13.146 -22.518 1.00 43.06 209 GLU A N 1
ATOM 1706 C CA . GLU A 1 209 ? 8.695 14.444 -22.800 1.00 43.06 209 GLU A CA 1
ATOM 1707 C C . GLU A 1 209 ? 9.847 14.658 -21.805 1.00 43.06 209 GLU A C 1
ATOM 1709 O O . GLU A 1 209 ? 9.636 14.571 -20.586 1.00 43.06 209 GLU A O 1
ATOM 1714 N N . PRO A 1 210 ? 11.086 14.879 -22.275 1.00 39.84 210 PRO A N 1
ATOM 1715 C CA . PRO A 1 210 ? 12.140 15.370 -21.409 1.00 39.84 210 PRO A CA 1
ATOM 1716 C C . PRO A 1 210 ? 11.710 16.721 -20.826 1.00 39.84 210 PRO A C 1
ATOM 1718 O O . PRO A 1 210 ? 11.106 17.552 -21.493 1.00 39.84 210 PRO A O 1
ATOM 1721 N N . PHE A 1 211 ? 11.998 16.916 -19.544 1.00 43.69 211 PHE A N 1
ATOM 1722 C CA . PHE A 1 211 ? 11.712 18.151 -18.825 1.00 43.69 211 PHE A CA 1
ATOM 1723 C C . PHE A 1 211 ? 12.476 19.313 -19.491 1.00 43.69 211 PHE A C 1
ATOM 1725 O O . PHE A 1 211 ? 13.690 19.414 -19.317 1.00 43.69 211 PHE A O 1
ATOM 1732 N N . ASP A 1 212 ? 11.792 20.146 -20.281 1.00 39.25 212 ASP A N 1
ATOM 1733 C CA . ASP A 1 212 ? 12.388 21.320 -20.929 1.00 39.25 212 ASP A CA 1
ATOM 1734 C C . ASP A 1 212 ? 12.777 22.369 -19.870 1.00 39.25 212 ASP A C 1
ATOM 1736 O O . ASP A 1 212 ? 11.923 22.990 -19.232 1.00 39.25 212 ASP A O 1
ATOM 1740 N N . GLU A 1 213 ? 14.084 22.594 -19.696 1.00 46.31 213 GLU A N 1
ATOM 1741 C CA . GLU A 1 213 ? 14.648 23.621 -18.802 1.00 46.31 213 GLU A CA 1
ATOM 1742 C C . GLU A 1 213 ? 14.324 25.065 -19.255 1.00 46.31 213 GLU A C 1
ATOM 1744 O O . GLU A 1 213 ? 14.461 26.011 -18.475 1.00 46.31 213 GLU A O 1
ATOM 1749 N N . ASP A 1 214 ? 13.821 25.258 -20.478 1.00 37.78 214 ASP A N 1
ATOM 1750 C CA . ASP A 1 214 ? 13.652 26.581 -21.092 1.00 37.78 214 ASP A CA 1
ATOM 1751 C C . ASP A 1 214 ? 12.382 27.345 -20.670 1.00 37.78 214 ASP A C 1
ATOM 1753 O O . ASP A 1 214 ? 12.275 28.545 -20.933 1.00 37.78 214 ASP A O 1
ATOM 1757 N N . GLN A 1 215 ? 11.434 26.731 -19.949 1.00 39.38 215 GLN A N 1
ATOM 1758 C CA . GLN A 1 215 ? 10.251 27.463 -19.452 1.00 39.38 215 GLN A CA 1
AT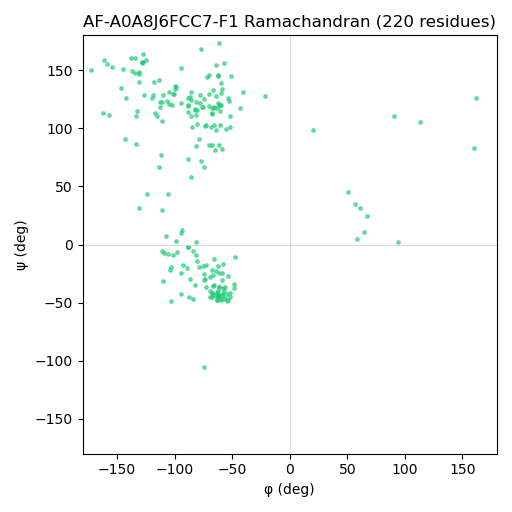OM 1759 C C . GLN A 1 215 ? 10.504 28.289 -18.181 1.00 39.38 215 GLN A C 1
ATOM 1761 O O . GLN A 1 215 ? 9.707 29.169 -17.853 1.00 39.38 215 GLN A O 1
ATOM 1766 N N . ILE A 1 216 ? 11.621 28.078 -17.478 1.00 42.72 216 ILE A N 1
ATOM 1767 C CA . ILE A 1 216 ? 11.906 28.790 -16.219 1.00 42.72 216 ILE A CA 1
ATOM 1768 C C . ILE A 1 216 ? 12.430 30.217 -16.474 1.00 42.72 216 ILE A C 1
ATOM 1770 O O . ILE A 1 216 ? 12.325 31.087 -15.611 1.00 42.72 216 ILE A O 1
ATOM 1774 N N . THR A 1 217 ? 12.931 30.524 -17.674 1.00 34.25 217 THR A N 1
ATOM 1775 C CA . THR A 1 217 ? 13.569 31.825 -17.954 1.00 34.25 217 THR A CA 1
ATOM 1776 C C . THR A 1 217 ? 12.619 32.937 -18.417 1.00 34.25 217 THR A C 1
ATOM 1778 O O . THR A 1 217 ? 13.065 34.075 -18.575 1.00 34.25 217 THR A O 1
ATOM 1781 N N . GLN A 1 218 ? 11.315 32.680 -18.585 1.00 36.44 218 GLN A N 1
ATOM 1782 C CA . GLN A 1 218 ? 10.374 33.706 -19.070 1.00 36.44 218 GLN A CA 1
ATOM 1783 C C . GLN A 1 218 ? 9.564 34.438 -17.988 1.00 36.44 218 GLN A C 1
ATOM 1785 O O . GLN A 1 218 ? 8.927 35.440 -18.304 1.00 36.44 218 GLN A O 1
ATOM 1790 N N . ILE A 1 219 ? 9.639 34.048 -16.711 1.00 39.28 219 ILE A N 1
ATOM 1791 C CA . ILE A 1 219 ? 8.901 34.725 -15.621 1.00 39.28 219 ILE A CA 1
ATOM 1792 C C . ILE A 1 219 ? 9.849 35.577 -14.757 1.00 39.28 219 ILE A C 1
ATOM 1794 O O . ILE A 1 219 ? 9.774 35.597 -13.534 1.00 39.28 219 ILE A O 1
ATOM 1798 N N . THR A 1 220 ? 10.754 36.317 -15.405 1.00 37.72 220 THR A N 1
ATOM 1799 C CA . THR A 1 220 ? 11.587 37.346 -14.743 1.00 37.72 220 THR A CA 1
ATOM 1800 C C . THR A 1 220 ? 11.566 38.678 -15.492 1.00 37.72 220 THR A C 1
ATOM 1802 O O . THR A 1 220 ? 12.546 39.423 -15.499 1.00 37.72 220 THR A O 1
ATOM 1805 N N . LYS A 1 221 ? 10.447 39.001 -16.145 1.00 35.16 221 LYS A N 1
ATOM 1806 C CA . LYS A 1 221 ? 10.160 40.359 -16.619 1.00 35.16 221 LYS A CA 1
ATOM 1807 C C . LYS A 1 221 ? 8.676 40.671 -16.474 1.00 35.16 221 LYS A C 1
ATOM 1809 O O . LYS A 1 221 ? 7.934 40.415 -17.412 1.00 35.16 221 LYS A O 1
ATOM 1814 N N . VAL A 1 222 ? 8.295 41.237 -15.328 1.00 35.28 222 VAL A N 1
ATOM 1815 C CA . VAL A 1 222 ? 7.611 42.542 -15.192 1.00 35.28 222 VAL A CA 1
ATOM 1816 C C . VAL A 1 222 ? 7.989 43.110 -13.829 1.00 35.28 222 VAL A C 1
ATOM 1818 O O . VAL A 1 222 ? 7.913 42.340 -12.848 1.00 35.28 222 VAL A O 1
#

Mean predicted aligned error: 15.37 Å

Organism: Eleutherodactylus coqui (NCBI:txid57060)

Solvent-accessible surface area (backbone atoms only — not comparable to full-atom values): 14447 Å² total; per-residue (Å²): 109,69,45,46,53,39,41,75,72,64,76,33,94,46,46,66,58,32,44,50,51,46,1,55,74,74,36,93,82,48,69,46,81,72,48,30,38,66,46,46,53,34,33,52,50,42,50,29,63,76,68,73,49,83,90,60,93,47,75,61,44,79,76,52,76,46,65,75,51,76,49,29,80,54,97,75,40,60,63,88,86,81,54,65,60,74,79,62,38,50,72,68,84,61,58,57,73,46,64,50,74,81,79,76,51,80,87,74,87,82,78,90,78,84,79,77,88,69,61,100,46,59,69,48,81,51,80,47,101,76,83,53,70,28,45,27,43,34,38,46,36,68,50,23,52,48,46,44,69,50,80,83,40,71,45,42,53,88,76,22,32,43,37,38,35,28,34,77,58,85,76,75,78,83,75,85,78,89,77,93,75,87,82,82,79,84,88,78,79,91,79,88,80,92,79,90,76,81,75,78,80,75,80,75,76,86,79,81,72,78,84,70,77,73,71,72,74,69,83,80,77,134

Foldseek 3Di:
DQLLVCCVVVVDLALVVSLQVQLVVVDPVSCGPQFLQVSLVSLVSSVCVVVVHDDDAFDKAWDDKDKPDAWQDDPGHDDPPPDDVVVVWDHDDGVSPLPDPVVVDDDDDDDDDPDDPSHQWDWDFDQDPPRDTWTKTKHALCNTRRSVVPPVCNTHDNRIIMIITIDGDPDDPPDDDDDDDDDDDDDDDDDDDDDDPPDPPPVPPPPPDDDDPPVVPPPPDD

Sequence (222 aa):
MICAYLLHRGKFLKAQEALDFYGEVRTRDKKGVTIPSQRRYVYYYSYLLKNNLDYRPVALLFHKMMFETIPMFSGGTCSKYDLSLEKMFHFWVNTFFVPGPDEYSEKVENGTLVGEQELDGIYSTERSDNDKEYLTLTLTKNDLDKANKDKANRYFSPNFKVKLFFTKTVEESSNSEASSSTSVTPDVSDNEPDHYRYSDTTDSDPENEPFDEDQITQITKV

InterPro domains:
  IPR014020 Tensin phosphatase, C2 domain [PF10409] (84-167)
  IPR014020 Tensin phosphatase, C2 domain [PS51182] (1-169)
  IPR014020 Tensin phosphatase, C2 domain [SM01326] (55-168)
  IPR029021 Protein-tyrosine phosphatase-like [G3DSA:3.90.190.10] (1-53)
  IPR029021 Protein-tyrosine phosphatase-like [SSF52799] (1-52)
  IPR035892 C2 domain superfamily [SSF49562] (55-168)
  IPR051281 Dual-specificity lipid and protein phosphatase [PTHR12305] (1-75)

Nearest PDB structures (foldseek):
  5bug-assembly2_B  TM=7.664E-01  e=7.176E-17  Homo sapiens
  7jvx-assembly1_A  TM=7.615E-01  e=2.370E-16  Homo sapiens
  1d5r-assembly1_A  TM=7.656E-01  e=4.057E-16  Homo sapiens
  7juk-assembly1_A  TM=7.552E-01  e=2.912E-15  Homo sapiens
  7jtx-assembly1_A  TM=7.535E-01  e=5.292E-15  Homo sapiens